Protein AF-A0A2V8EF87-F1 (afdb_monomer_lite)

pLDDT: mean 92.92, std 7.26, range [50.78, 98.62]

Foldseek 3Di:
DLVVLLVVLLVLLLVVVVVVDQDFLLSLVLLVLCCVVPVDPSSVVSNVVNLVSLLVCLVVDPQLLSNLSSLLSLVVVVVVDVPVSSVVSNVVCLVVSVVRLCVVQVVQQDQLQGGHPDDLVVLLSSLVSLLSNCVSPVDVVSPVNSVSSLVNQCVPQQDPVLLASDPDLLSLLSNLLSLLSNLLLCVDPVSCVVDPDDDDDPSLVSSVSSLVNSVVPVVVPSVNSSSNSSSSSSNCCSVVVVD

Sequence (243 aa):
MHAAAIDWAVDGTLRSLAGGTSPSAAVVMLLMRAYALYGREDVRDALEDALARGLESVNGEPHPAERCEWLRVFDQAASLSNDERLAETLRSSLARAVEGLERLVGSKYEPGEGLQGEGLGEHLRQALALLAAFEITGRLPYSMLADELAEVIRRRWWDGERATFGDDFESDCRATQLLCRLAALHEDASYQQMVNVAGQVPYRGDAERLVASIESRYRDHDHAAVALGLALIDWLALVDNLH

Structure (mmCIF, N/CA/C/O backbone):
data_AF-A0A2V8EF87-F1
#
_entry.id   AF-A0A2V8EF87-F1
#
loop_
_atom_site.group_PDB
_atom_site.id
_atom_site.type_symbol
_atom_site.label_atom_id
_atom_site.label_alt_id
_atom_site.label_comp_id
_atom_site.label_asym_id
_atom_site.label_entity_id
_atom_site.label_seq_id
_atom_site.pdbx_PDB_ins_code
_atom_site.Cartn_x
_atom_site.Cartn_y
_atom_site.Cartn_z
_atom_site.occupancy
_atom_site.B_iso_or_equiv
_atom_site.auth_seq_id
_atom_site.auth_comp_id
_atom_site.auth_asym_id
_atom_site.auth_atom_id
_atom_site.pdbx_PDB_model_num
ATOM 1 N N . MET A 1 1 ? -4.714 -20.221 -7.240 1.00 68.06 1 MET A N 1
ATOM 2 C CA . MET A 1 1 ? -3.323 -20.181 -6.739 1.00 68.06 1 MET A CA 1
ATOM 3 C C . MET A 1 1 ? -3.189 -19.053 -5.726 1.00 68.06 1 MET A C 1
ATOM 5 O O . MET A 1 1 ? -2.869 -19.353 -4.583 1.00 68.06 1 MET A O 1
ATOM 9 N N . HIS A 1 2 ? -3.633 -17.847 -6.097 1.00 89.62 2 HIS A N 1
ATOM 10 C CA . HIS A 1 2 ? -3.701 -16.646 -5.253 1.00 89.62 2 HIS A CA 1
ATOM 11 C C . HIS A 1 2 ? -4.195 -16.893 -3.820 1.00 89.62 2 HIS A C 1
ATOM 13 O O . HIS A 1 2 ? -3.501 -16.539 -2.874 1.00 89.62 2 HIS A O 1
ATOM 19 N N . ALA A 1 3 ? -5.334 -17.578 -3.646 1.00 90.62 3 ALA A N 1
ATOM 20 C CA . ALA A 1 3 ? -5.915 -17.845 -2.324 1.00 90.62 3 ALA A CA 1
ATOM 21 C C . ALA A 1 3 ? -4.931 -18.507 -1.339 1.00 90.62 3 ALA A C 1
ATOM 23 O O . ALA A 1 3 ? -4.795 -18.048 -0.214 1.00 90.62 3 ALA A O 1
ATOM 24 N N . ALA A 1 4 ? -4.161 -19.509 -1.778 1.00 93.50 4 ALA A N 1
ATOM 25 C CA . ALA A 1 4 ? -3.211 -20.202 -0.904 1.00 93.50 4 ALA A CA 1
ATOM 26 C C . ALA A 1 4 ? -2.003 -19.329 -0.512 1.00 93.50 4 ALA A C 1
ATOM 28 O O . ALA A 1 4 ? -1.436 -19.506 0.565 1.00 93.50 4 ALA A O 1
ATOM 29 N N . ALA A 1 5 ? -1.585 -18.410 -1.387 1.00 95.19 5 ALA A N 1
ATOM 30 C CA . ALA A 1 5 ? -0.518 -17.458 -1.088 1.00 95.19 5 ALA A CA 1
ATOM 31 C C . ALA A 1 5 ? -1.017 -16.323 -0.175 1.00 95.19 5 ALA A C 1
ATOM 33 O O . ALA A 1 5 ? -0.299 -15.925 0.741 1.00 95.19 5 ALA A O 1
ATOM 34 N N . ILE A 1 6 ? -2.260 -15.864 -0.363 1.00 96.12 6 ILE A N 1
ATOM 35 C CA . ILE A 1 6 ? -2.909 -14.895 0.530 1.00 96.12 6 ILE A CA 1
ATOM 36 C C . ILE A 1 6 ? -3.113 -15.503 1.922 1.00 96.12 6 ILE A C 1
ATOM 38 O O . ILE A 1 6 ? -2.725 -14.879 2.905 1.00 96.12 6 ILE A O 1
ATOM 42 N N . ASP A 1 7 ? -3.633 -16.729 2.021 1.00 95.69 7 ASP A N 1
ATOM 43 C CA . ASP A 1 7 ? -3.789 -17.429 3.303 1.00 95.69 7 ASP A CA 1
ATOM 44 C C . ASP A 1 7 ? -2.448 -17.573 4.027 1.00 95.69 7 ASP A C 1
ATOM 46 O O . ASP A 1 7 ? -2.340 -17.264 5.213 1.00 95.69 7 ASP A O 1
ATOM 50 N N . TRP A 1 8 ? -1.393 -17.962 3.303 1.00 96.25 8 TRP A N 1
ATOM 51 C CA . TRP A 1 8 ? -0.043 -18.040 3.862 1.00 96.25 8 TRP A CA 1
ATOM 52 C C . TRP A 1 8 ? 0.447 -16.684 4.395 1.00 96.25 8 TRP A C 1
ATOM 54 O O . TRP A 1 8 ? 1.008 -16.624 5.494 1.00 96.25 8 TRP A O 1
ATOM 64 N N . ALA A 1 9 ? 0.210 -15.600 3.650 1.00 96.94 9 ALA A N 1
ATOM 65 C CA . ALA A 1 9 ? 0.594 -14.248 4.045 1.00 96.94 9 ALA A CA 1
ATOM 66 C C . ALA A 1 9 ? -0.165 -13.770 5.293 1.00 96.94 9 ALA A C 1
ATOM 68 O O . ALA A 1 9 ? 0.432 -13.196 6.211 1.00 96.94 9 ALA A O 1
ATOM 69 N N . VAL A 1 10 ? -1.472 -14.037 5.350 1.00 97.38 10 VAL A N 1
ATOM 70 C CA . VAL A 1 10 ? -2.331 -13.710 6.494 1.00 97.38 10 VAL A CA 1
ATOM 71 C C . VAL A 1 10 ? -1.889 -14.496 7.724 1.00 97.38 10 VAL A C 1
ATOM 73 O O . VAL A 1 10 ? -1.636 -13.897 8.765 1.00 97.38 10 VAL A O 1
ATOM 76 N N . ASP A 1 11 ? -1.685 -15.807 7.604 1.00 96.31 11 ASP A N 1
ATOM 77 C CA . ASP A 1 11 ? -1.240 -16.643 8.719 1.00 96.31 11 ASP A CA 1
ATOM 78 C C . ASP A 1 11 ? 0.141 -16.215 9.245 1.00 96.31 11 ASP A C 1
ATOM 80 O O . ASP A 1 11 ? 0.379 -16.210 10.455 1.00 96.31 11 ASP A O 1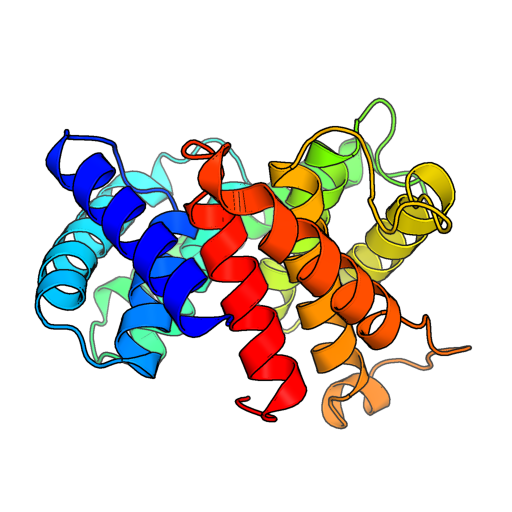
ATOM 84 N N . GLY A 1 12 ? 1.067 -15.844 8.353 1.00 94.88 12 GLY A N 1
ATOM 85 C CA . GLY A 1 12 ? 2.365 -15.272 8.728 1.00 94.88 12 GLY A CA 1
ATOM 86 C C . GLY A 1 12 ? 2.226 -13.961 9.501 1.00 94.88 12 GLY A C 1
ATOM 87 O O . GLY A 1 12 ? 2.874 -13.772 10.533 1.00 94.88 12 GLY A O 1
ATOM 88 N N . THR A 1 13 ? 1.318 -13.097 9.052 1.00 95.94 13 THR A N 1
ATOM 89 C CA . THR A 1 13 ? 1.021 -11.810 9.693 1.00 95.94 13 THR A CA 1
ATOM 90 C C . THR A 1 13 ? 0.418 -11.999 11.086 1.00 95.94 13 THR A C 1
ATOM 92 O O . THR A 1 13 ? 0.888 -11.387 12.047 1.00 95.94 13 THR A O 1
ATOM 95 N N . LEU A 1 14 ? -0.560 -12.899 11.227 1.00 96.31 14 LEU A N 1
ATOM 96 C CA . LEU A 1 14 ? -1.177 -13.231 12.515 1.00 96.31 14 LEU A CA 1
ATOM 97 C C . LEU A 1 14 ? -0.143 -13.780 13.508 1.00 96.31 14 LEU A C 1
ATOM 99 O O . LEU A 1 14 ? -0.110 -13.354 14.663 1.00 96.31 14 LEU A O 1
ATOM 103 N N . ARG A 1 15 ? 0.765 -14.660 13.057 1.00 95.06 15 ARG A N 1
ATOM 104 C CA . ARG A 1 15 ? 1.875 -15.150 13.895 1.00 95.06 15 ARG A CA 1
ATOM 105 C C . ARG A 1 15 ? 2.800 -14.022 14.354 1.00 95.06 15 ARG A C 1
ATOM 107 O O . ARG A 1 15 ? 3.202 -14.016 15.516 1.00 95.06 15 ARG A O 1
ATOM 114 N N . SER A 1 16 ? 3.130 -13.071 13.478 1.00 93.69 16 SER A N 1
ATOM 115 C CA . SER A 1 16 ? 3.975 -11.925 13.843 1.00 93.69 16 SER A CA 1
ATOM 116 C C . SER A 1 16 ? 3.305 -11.035 14.892 1.00 93.69 16 SER A C 1
ATOM 118 O O . SER A 1 16 ? 3.950 -10.642 15.865 1.00 93.69 16 SER A O 1
ATOM 120 N N . LEU A 1 17 ? 2.009 -10.747 14.735 1.00 94.19 17 LEU A N 1
ATOM 121 C CA . LEU A 1 17 ? 1.247 -9.951 15.701 1.00 94.19 17 LEU A CA 1
ATOM 122 C C . LEU A 1 17 ? 1.145 -10.650 17.059 1.00 94.19 17 LEU A C 1
ATOM 124 O O . LEU A 1 17 ? 1.396 -10.021 18.087 1.00 94.19 17 LEU A O 1
ATOM 128 N N . ALA A 1 18 ? 0.879 -11.959 17.068 1.00 93.50 18 ALA A N 1
ATOM 129 C CA . ALA A 1 18 ? 0.888 -12.766 18.289 1.00 93.50 18 ALA A CA 1
ATOM 130 C C . ALA A 1 18 ? 2.268 -12.780 18.979 1.00 93.50 18 ALA A C 1
ATOM 132 O O . ALA A 1 18 ? 2.354 -12.904 20.199 1.00 93.50 18 ALA A O 1
ATOM 133 N N . GLY A 1 19 ? 3.351 -12.604 18.212 1.00 92.12 19 GLY A N 1
ATOM 134 C CA . GLY A 1 19 ? 4.717 -12.427 18.712 1.00 92.12 19 GLY A CA 1
ATOM 135 C C . GLY A 1 19 ? 5.019 -11.043 19.306 1.00 92.12 19 GLY A C 1
ATOM 136 O O . GLY A 1 19 ? 6.143 -10.811 19.750 1.00 92.12 19 GLY A O 1
ATOM 137 N N . GLY A 1 20 ? 4.049 -10.123 19.328 1.00 90.12 20 GLY A N 1
ATOM 138 C CA . GLY A 1 20 ? 4.181 -8.791 19.921 1.00 90.12 20 GLY A CA 1
ATOM 139 C C . GLY A 1 20 ? 4.683 -7.705 18.967 1.00 90.12 20 GLY A C 1
ATOM 140 O O . GLY A 1 20 ? 4.926 -6.579 19.407 1.00 90.12 20 GLY A O 1
ATOM 141 N N . THR A 1 21 ? 4.819 -7.994 17.669 1.00 89.50 21 THR A N 1
ATOM 142 C CA . THR A 1 21 ? 5.152 -6.973 16.667 1.00 89.50 21 THR A CA 1
ATOM 143 C C . THR A 1 21 ? 4.099 -5.857 16.683 1.00 89.50 21 THR A C 1
ATOM 145 O O . THR A 1 21 ? 2.895 -6.109 16.781 1.00 89.50 21 THR A O 1
ATOM 148 N N . SER A 1 22 ? 4.539 -4.598 16.627 1.00 89.50 22 SER A N 1
ATOM 149 C CA . SER A 1 22 ? 3.619 -3.470 16.452 1.00 89.50 22 SER A CA 1
ATOM 150 C C . SER A 1 22 ? 3.033 -3.485 15.040 1.00 89.50 22 SER A C 1
ATOM 152 O O . SER A 1 22 ? 3.794 -3.669 14.089 1.00 89.50 22 SER A O 1
ATOM 154 N N . PRO A 1 23 ? 1.711 -3.301 14.878 1.00 94.12 23 PRO A N 1
ATOM 155 C CA . PRO A 1 23 ? 1.102 -3.275 13.558 1.00 94.12 23 PRO A CA 1
ATOM 156 C C . PRO A 1 23 ? 1.581 -2.048 12.777 1.00 94.12 23 PRO A C 1
ATOM 158 O O . PRO A 1 23 ? 1.705 -0.960 13.336 1.00 94.12 23 PRO A O 1
ATOM 161 N N . SER A 1 24 ? 1.829 -2.231 11.483 1.00 95.25 24 SER A N 1
ATOM 162 C CA . SER A 1 24 ? 1.961 -1.143 10.509 1.00 95.25 24 SER A CA 1
ATOM 163 C C . SER A 1 24 ? 0.641 -0.938 9.765 1.00 95.25 24 SER A C 1
ATOM 165 O O . SER A 1 24 ? -0.234 -1.811 9.804 1.00 95.25 24 SER A O 1
ATOM 167 N N . ALA A 1 25 ? 0.506 0.166 9.024 1.00 96.62 25 ALA A N 1
ATOM 168 C CA . ALA A 1 25 ? -0.688 0.402 8.213 1.00 96.62 25 ALA A CA 1
ATOM 169 C C . ALA A 1 25 ? -0.915 -0.727 7.188 1.00 96.62 25 ALA A C 1
ATOM 171 O O . ALA A 1 25 ? -2.039 -1.190 6.994 1.00 96.62 25 ALA A O 1
ATOM 172 N N . ALA A 1 26 ? 0.165 -1.238 6.586 1.00 96.81 26 ALA A N 1
ATOM 173 C CA . ALA A 1 26 ? 0.109 -2.338 5.625 1.00 96.81 26 ALA A CA 1
ATOM 174 C C . ALA A 1 26 ? -0.419 -3.646 6.243 1.00 96.81 26 ALA A C 1
ATOM 176 O O . ALA A 1 26 ? -1.198 -4.354 5.607 1.00 96.81 26 ALA A O 1
ATOM 177 N N . VAL A 1 27 ? -0.034 -3.950 7.490 1.00 97.31 27 VAL A N 1
ATOM 178 C CA . VAL A 1 27 ? -0.555 -5.114 8.226 1.00 97.31 27 VAL A CA 1
ATOM 179 C C . VAL A 1 27 ? -2.062 -4.989 8.415 1.00 97.31 27 VAL A C 1
ATOM 181 O O . VAL A 1 27 ? -2.798 -5.914 8.077 1.00 97.31 27 VAL A O 1
ATOM 184 N N . VAL A 1 28 ? -2.531 -3.841 8.908 1.00 97.56 28 VAL A N 1
ATOM 185 C CA . VAL A 1 28 ? -3.964 -3.622 9.153 1.00 97.56 28 VAL A CA 1
ATOM 186 C C . VAL A 1 28 ? -4.754 -3.675 7.849 1.00 97.56 28 VAL A C 1
ATOM 188 O O . VAL A 1 28 ? -5.769 -4.363 7.777 1.00 97.56 28 VAL A O 1
ATOM 191 N N . MET A 1 29 ? -4.250 -3.039 6.791 1.00 97.62 29 MET A N 1
ATOM 192 C CA . MET A 1 29 ? -4.859 -3.081 5.463 1.00 97.62 29 MET A CA 1
ATOM 193 C C . MET A 1 29 ? -4.979 -4.512 4.919 1.00 97.62 29 MET A C 1
ATOM 195 O O . MET A 1 29 ? -6.022 -4.871 4.368 1.00 97.62 29 MET A O 1
ATOM 199 N N . LEU A 1 30 ? -3.943 -5.346 5.086 1.00 97.69 30 LEU A N 1
ATOM 200 C CA . LEU A 1 30 ? -3.995 -6.750 4.676 1.00 97.69 30 LEU A CA 1
ATOM 201 C C . LEU A 1 30 ? -5.105 -7.490 5.425 1.00 97.69 30 LEU A C 1
ATOM 203 O O . LEU A 1 30 ? -5.928 -8.142 4.788 1.00 97.69 30 LEU A O 1
ATOM 207 N N . LEU A 1 31 ? -5.149 -7.372 6.755 1.00 97.25 31 LEU A N 1
ATOM 208 C CA . LEU A 1 31 ? -6.158 -8.049 7.573 1.00 97.25 31 LEU A CA 1
ATOM 209 C C . LEU A 1 31 ? -7.577 -7.586 7.220 1.00 97.25 31 LEU A C 1
ATOM 211 O O . LEU A 1 31 ? -8.455 -8.424 7.040 1.00 97.25 31 LEU A O 1
ATOM 215 N N . MET A 1 32 ? -7.797 -6.280 7.036 1.00 96.19 32 MET A N 1
ATOM 216 C CA . MET A 1 32 ? -9.096 -5.740 6.616 1.00 96.19 32 MET A CA 1
ATOM 217 C C . MET A 1 32 ? -9.571 -6.347 5.300 1.00 96.19 32 MET A C 1
ATOM 219 O O . MET A 1 32 ? -10.702 -6.824 5.200 1.00 96.19 32 MET A O 1
ATOM 223 N N . ARG A 1 33 ? -8.707 -6.346 4.282 1.00 95.38 33 ARG A N 1
ATOM 224 C CA . ARG A 1 33 ? -9.080 -6.846 2.959 1.00 95.38 33 ARG A CA 1
ATOM 225 C C . ARG A 1 33 ? -9.218 -8.367 2.937 1.00 95.38 33 ARG A C 1
ATOM 227 O O . ARG A 1 33 ? -10.136 -8.881 2.309 1.00 95.38 33 ARG A O 1
ATOM 234 N N . ALA A 1 34 ? -8.368 -9.089 3.664 1.00 94.44 34 ALA A N 1
ATOM 235 C CA . ALA A 1 34 ? -8.499 -10.533 3.827 1.00 94.44 34 ALA A CA 1
ATOM 236 C C . ALA A 1 34 ? -9.798 -10.912 4.557 1.00 94.44 34 ALA A C 1
ATOM 238 O O . ALA A 1 34 ? -10.468 -11.864 4.158 1.00 94.44 34 ALA A O 1
ATOM 239 N N . TYR A 1 35 ? -10.191 -10.154 5.586 1.00 94.31 35 TYR A N 1
ATOM 240 C CA . TYR A 1 35 ? -11.466 -10.350 6.273 1.00 94.31 35 TYR A CA 1
ATOM 241 C C . TYR A 1 35 ? -12.654 -10.096 5.342 1.00 94.31 35 TYR A C 1
ATOM 243 O O . TYR A 1 35 ? -13.571 -10.911 5.299 1.00 94.31 35 TYR A O 1
ATOM 251 N N . ALA A 1 36 ? -12.614 -9.025 4.545 1.00 92.25 36 ALA A N 1
ATOM 252 C CA . ALA A 1 36 ? -13.655 -8.738 3.560 1.00 92.25 36 ALA A CA 1
ATOM 253 C C . ALA A 1 36 ? -13.796 -9.847 2.499 1.00 92.25 36 ALA A C 1
ATOM 255 O O . ALA A 1 36 ? -14.910 -10.149 2.078 1.00 92.25 36 ALA A O 1
ATOM 256 N N . LEU A 1 37 ? -12.686 -10.474 2.091 1.00 90.75 37 LEU A N 1
ATOM 257 C CA . LEU A 1 37 ? -12.685 -11.559 1.105 1.00 90.75 37 LEU A CA 1
ATOM 258 C C . LEU A 1 37 ? -13.144 -12.908 1.673 1.00 90.75 37 LEU A C 1
ATOM 260 O O . LEU A 1 37 ? -13.863 -13.640 0.994 1.00 90.75 37 LEU A O 1
ATOM 264 N N . TYR A 1 38 ? -12.712 -13.262 2.887 1.00 91.00 38 TYR A N 1
ATOM 265 C CA . TYR A 1 38 ? -12.827 -14.637 3.394 1.00 91.00 38 TYR A CA 1
ATOM 266 C C . TYR A 1 38 ? -13.620 -14.787 4.699 1.00 91.00 38 TYR A C 1
ATOM 268 O O . TYR A 1 38 ? -13.933 -15.913 5.079 1.00 91.00 38 TYR A O 1
ATOM 276 N N . GLY A 1 39 ? -13.949 -13.696 5.400 1.00 89.44 39 GLY A N 1
ATOM 277 C CA . GLY A 1 39 ? -14.769 -13.724 6.621 1.00 89.44 39 GLY A CA 1
ATOM 278 C C . GLY A 1 39 ? -14.148 -14.493 7.794 1.00 89.44 39 GLY A C 1
ATOM 279 O O . GLY A 1 39 ? -14.861 -15.105 8.584 1.00 89.44 39 GLY A O 1
ATOM 280 N N . ARG A 1 40 ? -12.816 -14.521 7.888 1.00 91.12 40 ARG A N 1
ATOM 281 C CA . ARG A 1 40 ? -12.073 -15.254 8.924 1.00 91.12 40 ARG A CA 1
ATOM 282 C C . ARG A 1 40 ? -12.183 -14.582 10.304 1.00 91.12 40 ARG A C 1
ATOM 284 O O . ARG A 1 40 ? -11.710 -13.465 10.478 1.00 91.12 40 ARG A O 1
ATOM 291 N N . GLU A 1 41 ? -12.749 -15.269 11.297 1.00 91.56 41 GLU A N 1
ATOM 292 C CA . GLU A 1 41 ? -12.929 -14.720 12.660 1.00 91.56 41 GLU A CA 1
ATOM 293 C C . GLU A 1 41 ? -11.599 -14.439 13.384 1.00 91.56 41 GLU A C 1
ATOM 295 O O . GLU A 1 41 ? -11.464 -13.429 14.064 1.00 91.56 41 GLU A O 1
ATOM 300 N N . ASP A 1 42 ? -10.571 -15.267 13.186 1.00 93.19 42 ASP A N 1
ATOM 301 C CA . ASP A 1 42 ? -9.240 -15.030 13.765 1.00 93.19 42 ASP A CA 1
ATOM 302 C C . ASP A 1 42 ? -8.559 -13.767 13.206 1.00 93.19 42 ASP A C 1
ATOM 304 O O . ASP A 1 42 ? -7.783 -13.107 13.899 1.00 93.19 42 ASP A O 1
ATOM 308 N N . VAL A 1 43 ? -8.883 -13.395 11.964 1.00 95.94 43 VAL A N 1
ATOM 309 C CA . VAL A 1 43 ? -8.459 -12.127 11.357 1.00 95.94 43 VAL A CA 1
ATOM 310 C C . VAL A 1 43 ? -9.193 -10.950 11.990 1.00 95.94 43 VAL A C 1
ATOM 312 O O . VAL A 1 43 ? -8.578 -9.905 12.199 1.00 95.94 43 VAL A O 1
ATOM 315 N N . ARG A 1 44 ? -10.480 -11.108 12.314 1.00 93.50 44 ARG A N 1
ATOM 316 C CA . ARG A 1 44 ? -11.286 -10.056 12.939 1.00 93.50 44 ARG A CA 1
ATOM 317 C C . ARG A 1 44 ? -10.727 -9.647 14.299 1.00 93.50 44 ARG A C 1
ATOM 319 O O . ARG A 1 44 ? -10.504 -8.459 14.511 1.00 93.50 44 ARG A O 1
ATOM 326 N N . ASP A 1 45 ? -10.462 -10.610 15.179 1.00 91.50 45 ASP A N 1
ATOM 327 C CA . ASP A 1 45 ? -9.941 -10.329 16.523 1.00 91.50 45 ASP A CA 1
ATOM 328 C C . ASP A 1 45 ? -8.602 -9.574 16.448 1.00 91.50 45 ASP A C 1
ATOM 330 O O . ASP A 1 45 ? -8.412 -8.533 17.078 1.00 91.50 45 ASP A O 1
ATOM 334 N N . ALA A 1 46 ? -7.686 -10.043 15.592 1.00 95.38 46 ALA A N 1
ATOM 335 C CA . ALA A 1 46 ? -6.397 -9.388 15.381 1.00 95.38 46 ALA A CA 1
ATOM 336 C C . ALA A 1 46 ? -6.532 -7.989 14.754 1.00 95.38 46 ALA A C 1
ATOM 338 O O . ALA A 1 46 ? -5.729 -7.098 15.043 1.00 95.38 46 ALA A O 1
ATOM 339 N N . LEU A 1 47 ? -7.527 -7.791 13.886 1.00 94.94 47 LEU A N 1
ATOM 340 C CA . LEU A 1 47 ? -7.806 -6.514 13.241 1.00 94.94 47 LEU A CA 1
ATOM 341 C C . LEU A 1 47 ? -8.315 -5.468 14.241 1.00 94.94 47 LEU A C 1
ATOM 343 O O . LEU A 1 47 ? -7.834 -4.334 14.209 1.00 94.94 47 LEU A O 1
ATOM 347 N N . GLU A 1 48 ? -9.251 -5.832 15.122 1.00 92.44 48 GLU A N 1
ATOM 348 C CA . GLU A 1 48 ? -9.788 -4.930 16.151 1.00 92.44 48 GLU A CA 1
ATOM 349 C C . GLU A 1 48 ? -8.657 -4.412 17.064 1.00 92.44 48 GLU A C 1
ATOM 351 O O . GLU A 1 48 ? -8.501 -3.197 17.242 1.00 92.44 48 GLU A O 1
ATOM 356 N N . ASP A 1 49 ? -7.792 -5.313 17.538 1.00 93.44 49 ASP A N 1
ATOM 357 C CA . ASP A 1 49 ? -6.618 -4.963 18.346 1.00 93.44 49 ASP A CA 1
ATOM 358 C C . ASP A 1 49 ? -5.616 -4.085 17.578 1.00 93.44 49 ASP A C 1
ATOM 360 O O . ASP A 1 49 ? -5.077 -3.106 18.109 1.00 93.44 49 ASP A O 1
ATOM 364 N N . ALA A 1 50 ? -5.342 -4.413 16.312 1.00 95.88 50 ALA A N 1
ATOM 365 C CA . ALA A 1 50 ? -4.371 -3.678 15.510 1.00 95.88 50 ALA A CA 1
ATOM 366 C C . ALA A 1 50 ? -4.847 -2.257 15.159 1.00 95.88 50 ALA A C 1
ATOM 368 O O . ALA A 1 50 ? -4.040 -1.322 15.188 1.00 95.88 50 ALA A O 1
ATOM 369 N N . LEU A 1 51 ? -6.145 -2.073 14.888 1.00 95.12 51 LEU A N 1
ATOM 370 C CA . LEU A 1 51 ? -6.761 -0.759 14.678 1.00 95.12 51 LEU A CA 1
ATOM 371 C C . LEU A 1 51 ? -6.687 0.107 15.939 1.00 95.12 51 LEU A C 1
ATOM 373 O O . LEU A 1 51 ? -6.315 1.279 15.848 1.00 95.12 51 LEU A O 1
ATOM 377 N N . ALA A 1 52 ? -6.982 -0.464 17.111 1.00 93.88 52 ALA A N 1
ATOM 378 C CA . ALA A 1 52 ? -6.883 0.252 18.381 1.00 93.88 52 ALA A CA 1
ATOM 379 C C . ALA A 1 52 ? -5.453 0.763 18.632 1.00 93.88 52 ALA A C 1
ATOM 381 O O . ALA A 1 52 ? -5.257 1.943 18.923 1.00 93.88 52 ALA A O 1
ATOM 382 N N . ARG A 1 53 ? -4.441 -0.090 18.419 1.00 93.94 53 ARG A N 1
ATOM 383 C CA . ARG A 1 53 ? -3.025 0.304 18.534 1.00 93.94 53 ARG A CA 1
ATOM 384 C C . ARG A 1 53 ? -2.638 1.380 17.515 1.00 93.94 53 ARG A C 1
ATOM 386 O O . ARG A 1 53 ? -1.912 2.307 17.862 1.00 93.94 53 ARG A O 1
ATOM 393 N N . GLY A 1 54 ? -3.141 1.284 16.283 1.00 94.12 54 GLY A N 1
ATOM 394 C CA . GLY A 1 54 ? -2.916 2.286 15.238 1.00 94.12 54 GLY A CA 1
ATOM 395 C C . GLY A 1 54 ? -3.445 3.671 15.613 1.00 94.12 54 GLY A C 1
ATOM 396 O O . GLY A 1 54 ? -2.735 4.667 15.456 1.00 94.12 54 GLY A O 1
ATOM 397 N N . LEU A 1 55 ? -4.664 3.741 16.160 1.00 94.69 55 LEU A N 1
ATOM 398 C CA . LEU A 1 55 ? -5.270 4.987 16.650 1.00 94.69 55 LEU A CA 1
ATOM 399 C C . LEU A 1 55 ? -4.426 5.652 17.746 1.00 94.69 55 LEU A C 1
ATOM 401 O O . LEU A 1 55 ? -4.290 6.877 17.769 1.00 94.69 55 LEU A O 1
ATOM 405 N N . GLU A 1 56 ? -3.828 4.855 18.632 1.00 92.50 56 GLU A N 1
ATOM 406 C CA . GLU A 1 56 ? -2.953 5.353 19.696 1.00 92.50 56 GLU A CA 1
ATOM 407 C C . GLU A 1 56 ? -1.607 5.870 19.161 1.00 92.50 56 GLU A C 1
ATOM 409 O O . GLU A 1 56 ? -1.065 6.844 19.690 1.00 92.50 56 GLU A O 1
ATOM 414 N N . SER A 1 57 ? -1.061 5.255 18.105 1.00 91.38 57 SER A N 1
ATOM 415 C CA . SER A 1 57 ? 0.296 5.546 17.629 1.00 91.38 57 SER A CA 1
ATOM 416 C C . SER A 1 57 ? 0.388 6.544 16.475 1.00 91.38 57 SER A C 1
ATOM 418 O O . SER A 1 57 ? 1.428 7.187 16.332 1.00 91.38 57 SER A O 1
ATOM 420 N N . VAL A 1 58 ? -0.655 6.712 15.650 1.00 92.19 58 VAL A N 1
ATOM 421 C CA . VAL A 1 58 ? -0.569 7.460 14.374 1.00 92.19 58 VAL A CA 1
ATOM 422 C C . VAL A 1 58 ? -0.062 8.898 14.532 1.00 92.19 58 VAL A C 1
ATOM 424 O O . VAL A 1 58 ? 0.691 9.404 13.700 1.00 92.19 58 VAL A O 1
ATOM 427 N N . ASN A 1 59 ? -0.411 9.567 15.633 1.00 87.44 59 ASN A N 1
ATOM 428 C CA . ASN A 1 59 ? 0.025 10.940 15.895 1.00 87.44 59 ASN A CA 1
ATOM 429 C C . ASN A 1 59 ? 1.527 11.042 16.206 1.00 87.44 59 ASN A C 1
ATOM 431 O O . ASN A 1 59 ? 2.129 12.107 16.022 1.00 87.44 59 ASN A O 1
ATOM 435 N N . GLY A 1 60 ? 2.121 9.940 16.664 1.00 89.69 60 GLY A N 1
ATOM 436 C CA . GLY A 1 60 ? 3.549 9.786 16.903 1.00 89.69 60 GLY A CA 1
ATOM 437 C C . GLY A 1 60 ? 4.337 9.284 15.693 1.00 89.69 60 GLY A C 1
ATOM 438 O O . GLY A 1 60 ? 5.562 9.330 15.753 1.00 89.69 60 GLY A O 1
ATOM 439 N N . GLU A 1 61 ? 3.683 8.847 14.609 1.00 94.12 61 GLU A N 1
ATOM 440 C CA . GLU A 1 61 ? 4.363 8.294 13.432 1.00 94.12 61 GLU A CA 1
ATOM 441 C C . GLU A 1 61 ? 5.247 9.364 12.756 1.00 94.12 61 GLU A C 1
ATOM 443 O O . GLU A 1 61 ? 4.737 10.370 12.228 1.00 94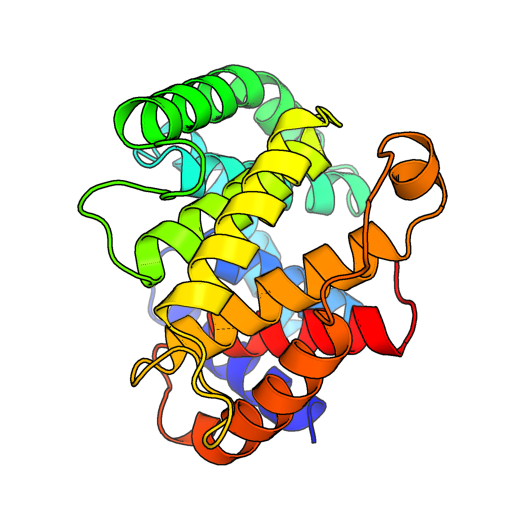.12 61 GLU A O 1
ATOM 448 N N . PRO A 1 62 ? 6.585 9.201 12.776 1.00 91.75 62 PRO A N 1
ATOM 449 C CA . PRO A 1 62 ? 7.492 10.207 12.242 1.00 91.75 62 PRO A CA 1
ATOM 450 C C . PRO A 1 62 ? 7.408 10.314 10.717 1.00 91.75 62 PRO A C 1
ATOM 452 O O . PRO A 1 62 ? 7.538 11.420 10.178 1.00 91.75 62 PRO A O 1
ATOM 455 N N . HIS A 1 63 ? 7.177 9.205 10.012 1.00 93.50 63 HIS A N 1
ATOM 456 C CA . HIS A 1 63 ? 7.296 9.151 8.566 1.00 93.50 63 HIS A CA 1
ATOM 457 C C . HIS A 1 63 ? 6.000 9.615 7.876 1.00 93.50 63 HIS A C 1
ATOM 459 O O . HIS A 1 63 ? 4.950 8.994 8.038 1.00 93.50 63 HIS A O 1
ATOM 465 N N . PRO A 1 64 ? 6.023 10.694 7.065 1.00 93.75 64 PRO A N 1
ATOM 466 C CA . PRO A 1 64 ? 4.809 11.211 6.429 1.00 93.75 64 PRO A CA 1
ATOM 467 C C . PRO A 1 64 ? 4.095 10.214 5.509 1.00 93.75 64 PRO A C 1
ATOM 469 O O . PRO A 1 64 ? 2.867 10.185 5.494 1.00 93.75 64 PRO A O 1
ATOM 472 N N . ALA A 1 65 ? 4.852 9.386 4.781 1.00 94.62 65 ALA A N 1
ATOM 473 C CA . ALA A 1 65 ? 4.280 8.347 3.922 1.00 94.62 65 ALA A CA 1
ATOM 474 C C . ALA A 1 65 ? 3.486 7.305 4.735 1.00 94.62 65 ALA A C 1
ATOM 476 O O . ALA A 1 65 ? 2.351 7.001 4.390 1.00 94.62 65 ALA A O 1
ATOM 477 N N . GLU A 1 66 ? 4.038 6.842 5.863 1.00 95.00 66 GLU A N 1
ATOM 478 C CA . GLU A 1 66 ? 3.364 5.880 6.745 1.00 95.00 66 GLU A CA 1
ATOM 479 C C . GLU A 1 66 ? 2.131 6.506 7.405 1.00 95.00 66 GLU A C 1
ATOM 481 O O . GLU A 1 66 ? 1.096 5.857 7.529 1.00 95.00 66 GLU A O 1
ATOM 486 N N . ARG A 1 67 ? 2.185 7.803 7.750 1.00 95.88 67 ARG A N 1
ATOM 487 C CA . ARG A 1 67 ? 0.988 8.532 8.196 1.00 95.88 67 ARG A CA 1
ATOM 488 C C . ARG A 1 67 ? -0.113 8.508 7.142 1.00 95.88 67 ARG A C 1
ATOM 490 O O . ARG A 1 67 ? -1.252 8.246 7.502 1.00 95.88 67 ARG A O 1
ATOM 497 N N . CYS A 1 68 ? 0.198 8.755 5.870 1.00 96.88 68 CYS A N 1
ATOM 498 C CA . CYS A 1 68 ? -0.813 8.718 4.806 1.00 96.88 68 CYS A CA 1
ATOM 499 C C . CYS A 1 68 ? -1.431 7.320 4.648 1.00 96.88 68 CYS A C 1
ATOM 501 O O . CYS A 1 68 ? -2.646 7.211 4.515 1.00 96.88 68 CYS A O 1
ATOM 503 N N . GLU A 1 69 ? -0.630 6.256 4.746 1.00 96.69 69 GLU A N 1
ATOM 504 C CA . GLU A 1 69 ? -1.144 4.881 4.716 1.00 96.69 69 GLU A CA 1
ATOM 505 C C . GLU A 1 69 ? -2.045 4.564 5.921 1.00 96.69 69 GLU A C 1
ATOM 507 O O . GLU A 1 69 ? -3.108 3.968 5.748 1.00 96.69 69 GLU A O 1
ATOM 512 N N . TRP A 1 70 ? -1.695 5.015 7.131 1.00 97.62 70 TRP A N 1
ATOM 513 C CA . TRP A 1 70 ? -2.576 4.885 8.300 1.00 97.62 70 TRP A CA 1
ATOM 514 C C . TRP A 1 70 ? -3.897 5.631 8.129 1.00 97.62 70 TRP A C 1
ATOM 516 O O . TRP A 1 70 ? -4.953 5.110 8.478 1.00 97.62 70 TRP A O 1
ATOM 526 N N . LEU A 1 71 ? -3.861 6.843 7.574 1.00 97.31 71 LEU A N 1
ATOM 527 C CA . LEU A 1 71 ? -5.083 7.600 7.318 1.00 97.31 71 LEU A CA 1
ATOM 528 C C . LEU A 1 71 ? -5.975 6.908 6.282 1.00 97.31 71 LEU A C 1
ATOM 530 O O . LEU A 1 71 ? -7.189 6.900 6.455 1.00 97.31 71 LEU A O 1
ATOM 534 N N . ARG A 1 72 ? -5.390 6.250 5.275 1.00 96.81 72 ARG A N 1
ATOM 535 C CA . ARG A 1 72 ? -6.136 5.422 4.316 1.00 96.81 72 ARG A CA 1
ATOM 536 C C . ARG A 1 72 ? -6.787 4.216 4.992 1.00 96.81 72 ARG A C 1
ATOM 538 O O . ARG A 1 72 ? -7.936 3.898 4.705 1.00 96.81 72 ARG A O 1
ATOM 545 N N . VAL A 1 73 ? -6.072 3.557 5.907 1.00 97.12 73 VAL A N 1
ATOM 546 C CA . VAL A 1 73 ? -6.632 2.477 6.737 1.00 97.12 73 VAL A CA 1
ATOM 547 C C . VAL A 1 73 ? -7.843 2.975 7.524 1.00 97.12 73 VAL A C 1
ATOM 549 O O . VAL A 1 73 ? -8.877 2.313 7.516 1.00 97.12 73 VAL A O 1
ATOM 552 N N . PHE A 1 74 ? -7.749 4.136 8.176 1.00 97.06 74 PHE A N 1
ATOM 553 C CA . PHE A 1 74 ? -8.861 4.680 8.958 1.00 97.06 74 PHE A CA 1
ATOM 554 C C . PHE A 1 74 ? -10.042 5.111 8.100 1.00 97.06 74 PHE A C 1
ATOM 556 O O . PHE A 1 74 ? -11.173 4.869 8.504 1.00 97.06 74 PHE A O 1
ATOM 563 N N . ASP A 1 75 ? -9.796 5.692 6.928 1.00 95.94 75 ASP A N 1
ATOM 564 C CA . ASP A 1 75 ? -10.848 6.031 5.970 1.00 95.94 75 ASP A CA 1
ATOM 565 C C . ASP A 1 75 ? -11.627 4.779 5.534 1.00 95.94 75 ASP A C 1
ATOM 567 O O . ASP A 1 75 ? -12.850 4.708 5.676 1.00 95.94 75 ASP A O 1
ATOM 571 N N . GLN A 1 76 ? -10.913 3.721 5.137 1.00 94.31 76 GLN A N 1
ATOM 572 C CA . GLN A 1 76 ? -11.542 2.456 4.760 1.00 94.31 76 GLN A CA 1
ATOM 573 C C . GLN A 1 76 ? -12.223 1.759 5.951 1.00 94.31 76 GLN A C 1
ATOM 575 O O . GLN A 1 76 ? -13.271 1.138 5.799 1.00 94.31 76 GLN A O 1
ATOM 580 N N . ALA A 1 77 ? -11.660 1.843 7.155 1.00 94.62 77 ALA A N 1
ATOM 581 C CA . ALA A 1 77 ? -12.261 1.227 8.333 1.00 94.62 77 ALA A CA 1
ATOM 582 C C . ALA A 1 77 ? -13.510 1.998 8.797 1.00 94.62 77 ALA A C 1
ATOM 584 O O . ALA A 1 77 ? -14.483 1.381 9.231 1.00 94.62 77 ALA A O 1
ATOM 585 N N . ALA A 1 78 ? -13.521 3.326 8.659 1.00 93.31 78 ALA A N 1
ATOM 586 C CA . ALA A 1 78 ? -14.670 4.179 8.954 1.00 93.31 78 ALA A CA 1
ATOM 587 C C . ALA A 1 78 ? -15.803 4.035 7.924 1.00 93.31 78 ALA A C 1
ATOM 589 O O . ALA A 1 78 ? -16.957 4.274 8.256 1.00 93.31 78 ALA A O 1
ATOM 590 N N . SER A 1 79 ? -15.520 3.628 6.683 1.00 90.56 79 SER A N 1
ATOM 591 C CA . SER A 1 79 ? -16.585 3.330 5.712 1.00 90.56 79 SER A CA 1
ATOM 592 C C . SER A 1 79 ? -17.262 1.978 5.973 1.00 90.56 79 SER A C 1
ATOM 594 O O . SER A 1 79 ? -18.437 1.798 5.653 1.00 90.56 79 SER A O 1
ATOM 596 N N . LEU A 1 80 ? -16.542 1.039 6.597 1.00 89.00 80 LEU A N 1
ATOM 597 C CA . LEU A 1 80 ? -17.032 -0.299 6.946 1.00 89.00 80 LEU A CA 1
ATOM 598 C C . LEU A 1 80 ? -17.614 -0.393 8.365 1.00 89.00 80 LEU A C 1
ATOM 600 O O . LEU A 1 80 ? -18.325 -1.349 8.679 1.00 89.00 80 LEU A O 1
ATOM 604 N N . SER A 1 81 ? -17.313 0.573 9.234 1.00 87.38 81 SER A N 1
ATOM 605 C CA . SER A 1 81 ? -17.737 0.593 10.635 1.00 87.38 81 SER A CA 1
ATOM 606 C C . SER A 1 81 ? -18.280 1.964 11.028 1.00 87.38 81 SER A C 1
ATOM 608 O O . SER A 1 81 ? -17.835 2.984 10.528 1.00 87.38 81 SER A O 1
ATOM 610 N N . ASN A 1 82 ? -19.201 2.020 11.988 1.00 83.25 82 ASN A N 1
ATOM 611 C CA . ASN A 1 82 ? -19.682 3.298 12.531 1.00 83.25 82 ASN A CA 1
ATOM 612 C C . ASN A 1 82 ? -18.785 3.830 13.675 1.00 83.25 82 ASN A C 1
ATOM 614 O O . ASN A 1 82 ? -19.292 4.449 14.612 1.00 83.25 82 ASN A O 1
ATOM 618 N N . ASP A 1 83 ? -17.476 3.544 13.665 1.00 92.12 83 ASP A N 1
ATOM 619 C CA . ASP A 1 83 ? -16.558 4.016 14.711 1.00 92.12 83 ASP A CA 1
ATOM 620 C C . ASP A 1 83 ? -16.100 5.457 14.432 1.00 92.12 83 ASP A C 1
ATOM 622 O O . ASP A 1 83 ? -15.144 5.712 13.699 1.00 92.12 83 ASP A O 1
ATOM 626 N N . GLU A 1 84 ? -16.779 6.416 15.067 1.00 93.38 84 GLU A N 1
ATOM 627 C CA . GLU A 1 84 ? -16.497 7.853 14.933 1.00 93.38 84 GLU A CA 1
ATOM 628 C C . GLU A 1 84 ? -15.053 8.224 15.314 1.00 93.38 84 GLU A C 1
ATOM 630 O O . GLU A 1 84 ? -14.535 9.239 14.846 1.00 93.38 84 GLU A O 1
ATOM 635 N N . ARG A 1 85 ? -14.362 7.410 16.128 1.00 95.00 85 ARG A N 1
ATOM 636 C CA . ARG A 1 85 ? -12.962 7.679 16.497 1.00 95.00 85 ARG A CA 1
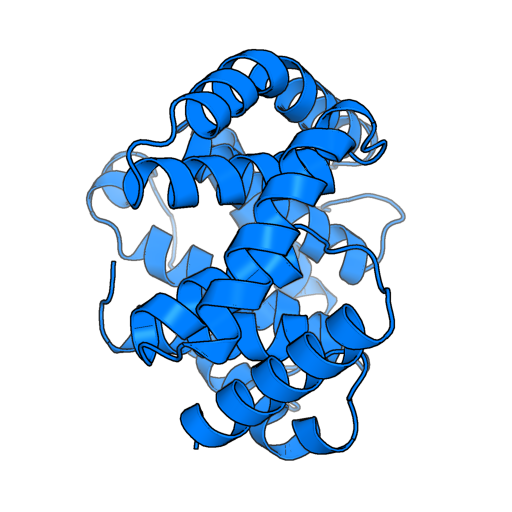ATOM 637 C C . ARG A 1 85 ? -12.053 7.644 15.272 1.00 95.00 85 ARG A C 1
ATOM 639 O O . ARG A 1 85 ? -11.164 8.481 15.166 1.00 95.00 85 ARG A O 1
ATOM 646 N N . LEU A 1 86 ? -12.303 6.725 14.335 1.00 95.31 86 LEU A N 1
ATOM 647 C CA . LEU A 1 86 ? -11.539 6.608 13.090 1.00 95.31 86 LEU A CA 1
ATOM 648 C C . LEU A 1 86 ? -11.712 7.864 12.229 1.00 95.31 86 LEU A C 1
ATOM 650 O O . LEU A 1 86 ? -10.728 8.457 11.784 1.00 95.31 86 LEU A O 1
ATOM 654 N N . ALA A 1 87 ? -12.959 8.313 12.062 1.00 93.50 87 ALA A N 1
ATOM 655 C CA . ALA A 1 87 ? -13.284 9.506 11.289 1.00 93.50 87 ALA A CA 1
ATOM 656 C C . ALA A 1 87 ? -12.701 10.786 11.919 1.00 93.50 87 ALA A C 1
ATOM 658 O O . ALA A 1 87 ? -12.180 11.650 11.212 1.00 93.50 87 ALA A O 1
ATOM 659 N N . GLU A 1 88 ? -12.738 10.913 13.247 1.00 95.19 88 GLU A N 1
ATOM 660 C CA . GLU A 1 88 ? -12.154 12.058 13.951 1.00 95.19 88 GLU A CA 1
ATOM 661 C C . GLU A 1 88 ? -10.621 12.086 13.861 1.00 95.19 88 GLU A C 1
ATOM 663 O O . GLU A 1 88 ? -10.025 13.138 13.600 1.00 95.19 88 GLU A O 1
ATOM 668 N N . THR A 1 89 ? -9.961 10.935 14.010 1.00 96.25 89 THR A N 1
ATOM 669 C CA . THR A 1 89 ? -8.509 10.831 13.816 1.00 96.25 89 THR A CA 1
ATOM 670 C C . THR A 1 89 ? -8.114 11.176 12.382 1.00 96.25 89 THR A C 1
ATOM 672 O O . THR A 1 89 ? -7.172 11.941 12.180 1.00 96.25 89 THR A O 1
ATOM 675 N N . LEU A 1 90 ? -8.864 10.701 11.383 1.00 94.94 90 LEU A N 1
ATOM 676 C CA . LEU A 1 90 ? -8.655 11.085 9.988 1.00 94.94 90 LEU A CA 1
ATOM 677 C C . LEU A 1 90 ? -8.704 12.609 9.809 1.00 94.94 90 LEU A C 1
ATOM 679 O O . LEU A 1 90 ? -7.740 13.203 9.324 1.00 94.94 90 LEU A O 1
ATOM 683 N N . ARG A 1 91 ? -9.786 13.260 10.260 1.00 94.62 91 ARG A N 1
ATOM 684 C CA . ARG A 1 91 ? -9.976 14.716 10.120 1.00 94.62 91 ARG A CA 1
ATOM 685 C C . ARG A 1 91 ? -8.875 15.527 10.802 1.00 94.62 91 ARG A C 1
ATOM 687 O O . ARG A 1 91 ? -8.381 16.494 10.224 1.00 94.62 91 ARG A O 1
ATOM 694 N N . SER A 1 92 ? -8.494 15.148 12.019 1.00 95.38 92 SER A N 1
ATOM 695 C CA . SER A 1 92 ? -7.521 15.897 12.824 1.00 95.38 92 SER A CA 1
ATOM 696 C C . SER A 1 92 ? -6.068 15.720 12.360 1.00 95.38 92 SER A C 1
ATOM 698 O O . SER A 1 92 ? -5.260 16.637 12.528 1.00 95.38 92 SER A O 1
ATOM 700 N N . SER A 1 93 ? -5.730 14.593 11.726 1.00 95.25 93 SER A N 1
ATOM 701 C CA . SER A 1 93 ? -4.353 14.278 11.316 1.00 95.25 93 SER A CA 1
ATOM 702 C C . SER A 1 93 ? -4.067 14.521 9.827 1.00 95.25 93 SER A C 1
ATOM 704 O O . SER A 1 93 ? -2.892 14.623 9.451 1.00 95.25 93 SER A O 1
ATOM 706 N N . LEU A 1 94 ? -5.100 14.668 8.984 1.00 95.38 94 LEU A N 1
ATOM 707 C CA . LEU A 1 94 ? -4.979 14.760 7.522 1.00 95.38 94 LEU A CA 1
ATOM 708 C C . LEU A 1 94 ? -4.031 15.862 7.042 1.00 95.38 94 LEU A C 1
ATOM 710 O O . LEU A 1 94 ? -3.084 15.578 6.309 1.00 95.38 94 LEU A O 1
ATOM 714 N N . ALA A 1 95 ? -4.245 17.104 7.482 1.00 95.19 95 ALA A N 1
ATOM 715 C CA . ALA A 1 95 ? -3.441 18.242 7.029 1.00 95.19 95 ALA A CA 1
ATOM 716 C C . ALA A 1 95 ? -1.942 18.017 7.296 1.00 95.19 95 ALA A C 1
ATOM 718 O O . ALA A 1 95 ? -1.109 18.139 6.401 1.00 95.19 95 ALA A O 1
ATOM 719 N N . ARG A 1 96 ? -1.599 17.567 8.510 1.00 95.00 96 ARG A N 1
ATOM 720 C CA . ARG A 1 96 ? -0.213 17.295 8.913 1.00 95.00 96 ARG A CA 1
ATOM 721 C C . ARG A 1 96 ? 0.410 16.145 8.116 1.00 95.00 96 ARG A C 1
ATOM 723 O O .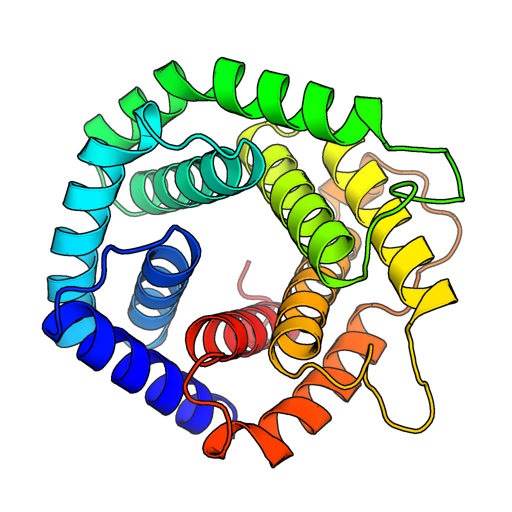 ARG A 1 96 ? 1.626 16.145 7.893 1.00 95.00 96 ARG A O 1
ATOM 730 N N . ALA A 1 97 ? -0.363 15.112 7.780 1.00 95.25 97 ALA A N 1
ATOM 731 C CA . ALA A 1 97 ? 0.119 13.984 6.983 1.00 95.25 97 ALA A CA 1
ATOM 732 C C . ALA A 1 97 ? 0.476 14.446 5.566 1.00 95.25 97 ALA A C 1
ATOM 734 O O . ALA A 1 97 ? 1.619 14.278 5.139 1.00 95.25 97 ALA A O 1
ATOM 735 N N . VAL A 1 98 ? -0.462 15.134 4.916 1.00 96.19 98 VAL A N 1
ATOM 736 C CA . VAL A 1 98 ? -0.329 15.635 3.548 1.00 96.19 98 VAL A CA 1
ATOM 737 C C . VAL A 1 98 ? 0.800 16.657 3.417 1.00 96.19 98 VAL A C 1
ATOM 739 O O . VAL A 1 98 ? 1.678 16.483 2.579 1.00 96.19 98 VAL A O 1
ATOM 742 N N . GLU A 1 99 ? 0.862 17.670 4.285 1.00 97.19 99 GLU A N 1
ATOM 743 C CA . GLU A 1 99 ? 1.948 18.664 4.265 1.00 97.19 99 GLU A CA 1
ATOM 744 C C . GLU A 1 99 ? 3.327 18.021 4.474 1.00 97.19 99 GLU A C 1
ATOM 746 O O . GLU A 1 99 ? 4.337 18.454 3.913 1.00 97.19 99 GLU A O 1
ATOM 751 N N . GLY A 1 100 ? 3.386 16.983 5.314 1.00 96.94 100 GLY A N 1
ATOM 752 C CA . GLY A 1 100 ? 4.605 16.217 5.534 1.00 96.94 100 GLY A CA 1
ATOM 753 C C . GLY A 1 100 ? 5.038 15.457 4.282 1.00 96.94 100 GLY A C 1
ATOM 754 O O . GLY A 1 100 ? 6.229 15.448 3.972 1.00 96.94 100 GLY A O 1
ATOM 755 N N . LEU A 1 101 ? 4.087 14.835 3.579 1.00 97.50 101 LEU A N 1
ATOM 756 C CA . LEU A 1 101 ? 4.339 14.100 2.342 1.00 97.50 101 LEU A CA 1
ATOM 757 C C . LEU A 1 101 ? 4.790 15.051 1.228 1.00 97.50 101 LEU A C 1
ATOM 759 O O . LEU A 1 101 ? 5.830 14.819 0.618 1.00 97.50 101 LEU A O 1
ATOM 763 N N . GLU A 1 102 ? 4.076 16.161 1.030 1.00 98.00 102 GLU A N 1
ATOM 764 C CA . GLU A 1 102 ? 4.419 17.194 0.045 1.00 98.00 102 GLU A CA 1
ATOM 765 C C . GLU A 1 102 ? 5.835 17.740 0.272 1.00 98.00 102 GLU A C 1
ATOM 767 O O . GLU A 1 102 ? 6.617 17.860 -0.670 1.00 98.00 102 GLU A O 1
ATOM 772 N N . ARG A 1 103 ? 6.208 18.014 1.530 1.00 97.56 103 ARG A N 1
ATOM 773 C CA . ARG A 1 103 ? 7.559 18.483 1.872 1.00 97.56 103 ARG A CA 1
ATOM 774 C C . ARG A 1 103 ? 8.625 17.425 1.604 1.00 97.56 103 ARG A C 1
ATOM 776 O O . ARG A 1 103 ? 9.699 17.760 1.110 1.00 97.56 103 ARG A O 1
ATOM 783 N N . LEU A 1 104 ? 8.350 16.171 1.964 1.00 95.38 104 LEU A N 1
ATOM 784 C CA . LEU A 1 104 ? 9.285 15.067 1.770 1.00 95.38 104 LEU A CA 1
ATOM 785 C C . LEU A 1 104 ? 9.560 14.858 0.279 1.00 95.38 104 LEU A C 1
ATOM 787 O O . LEU A 1 104 ? 10.719 14.875 -0.133 1.00 95.38 104 LEU A O 1
ATOM 791 N N . VAL A 1 105 ? 8.501 14.741 -0.523 1.00 95.44 105 VAL A N 1
ATOM 792 C CA . VAL A 1 105 ? 8.599 14.524 -1.968 1.00 95.44 105 VAL A CA 1
ATOM 793 C C . VAL A 1 105 ? 9.208 15.745 -2.653 1.00 95.44 105 VAL A C 1
ATOM 795 O O . VAL A 1 105 ? 10.218 15.613 -3.337 1.00 95.44 105 VAL A O 1
ATOM 798 N N . GLY A 1 106 ? 8.692 16.949 -2.392 1.00 95.31 106 GLY A N 1
ATOM 799 C CA . GLY A 1 106 ? 9.174 18.188 -3.011 1.00 95.31 106 GLY A CA 1
ATOM 800 C C . GLY A 1 106 ? 10.641 18.524 -2.718 1.00 95.31 106 GLY A C 1
ATOM 801 O O . GLY A 1 106 ? 11.255 19.265 -3.476 1.00 95.31 106 GLY A O 1
ATOM 802 N N . SER A 1 107 ? 11.229 17.972 -1.652 1.00 95.69 107 SER A N 1
ATOM 803 C CA . SER A 1 107 ? 12.654 18.172 -1.340 1.00 95.69 107 SER A CA 1
ATOM 804 C C . SER A 1 107 ? 13.613 17.350 -2.209 1.00 95.69 107 SER A C 1
ATOM 806 O O . SER A 1 107 ? 14.797 17.677 -2.273 1.00 95.69 107 SER A O 1
ATOM 808 N N . LYS A 1 108 ? 13.119 16.281 -2.846 1.00 95.81 108 LYS A N 1
ATOM 809 C CA . LYS A 1 108 ? 13.924 15.331 -3.635 1.00 95.81 108 LYS A CA 1
ATOM 810 C C . LYS A 1 108 ? 13.435 15.165 -5.066 1.00 95.81 108 LYS A C 1
ATOM 812 O O . LYS A 1 108 ? 14.160 14.615 -5.885 1.00 95.81 108 LYS A O 1
ATOM 817 N N . TYR A 1 109 ? 12.200 15.552 -5.344 1.00 97.19 109 TYR A N 1
ATOM 818 C CA . TYR A 1 109 ? 11.573 15.336 -6.632 1.00 97.19 109 TYR A CA 1
ATOM 819 C C . TYR A 1 109 ? 12.156 16.253 -7.708 1.00 97.19 109 TYR A C 1
ATOM 821 O O . TYR A 1 109 ? 12.206 17.468 -7.530 1.00 97.19 109 TYR A O 1
ATOM 829 N N . GLU A 1 110 ? 12.529 15.654 -8.835 1.00 96.88 110 GLU A N 1
ATOM 830 C CA . GLU A 1 110 ? 12.899 16.347 -10.063 1.00 96.88 110 GLU A CA 1
ATOM 831 C C . GLU A 1 110 ? 12.008 15.834 -11.210 1.00 96.88 110 GLU A C 1
ATOM 833 O O . GLU A 1 110 ? 11.964 14.616 -11.436 1.00 96.88 110 GLU A O 1
ATOM 838 N N . PRO A 1 111 ? 11.304 16.722 -11.940 1.00 94.31 111 PRO A N 1
ATOM 839 C CA . PRO A 1 111 ? 10.437 16.333 -13.049 1.00 94.31 111 PRO A CA 1
ATOM 840 C C . PRO A 1 111 ? 11.146 15.460 -14.083 1.00 94.31 111 PRO A C 1
ATOM 842 O O . PRO A 1 111 ? 12.266 15.744 -14.502 1.00 94.31 111 PRO A O 1
ATOM 845 N N . GLY A 1 112 ? 10.496 14.374 -14.488 1.00 91.38 112 GLY A N 1
ATOM 846 C CA . GLY A 1 112 ? 11.040 13.381 -15.406 1.00 91.38 112 GLY A CA 1
ATOM 847 C C . GLY A 1 112 ? 12.137 12.494 -14.813 1.00 91.38 112 GLY A C 1
ATOM 848 O O . GLY A 1 112 ? 12.383 11.424 -15.360 1.00 91.38 112 GLY A O 1
ATOM 849 N N . GLU A 1 113 ? 12.765 12.859 -13.694 1.00 94.06 113 GLU A N 1
ATOM 850 C CA . GLU A 1 113 ? 13.868 12.113 -13.073 1.00 94.06 113 GLU A CA 1
ATOM 851 C C . GLU A 1 113 ? 13.483 11.429 -11.748 1.00 94.06 113 GLU A C 1
ATOM 853 O O . GLU A 1 113 ? 14.262 10.631 -11.217 1.00 94.06 113 GLU A O 1
ATOM 858 N N . GLY A 1 114 ? 12.292 11.697 -11.214 1.00 96.25 114 GLY A N 1
ATOM 859 C CA . GLY A 1 114 ? 11.794 11.095 -9.978 1.00 96.25 114 GLY A CA 1
ATOM 860 C C . GLY A 1 114 ? 12.511 11.618 -8.732 1.00 96.25 114 GLY A C 1
ATOM 861 O O . GLY A 1 114 ? 12.853 12.796 -8.645 1.00 96.25 114 GLY A O 1
ATOM 862 N N . LEU A 1 115 ? 12.719 10.754 -7.736 1.00 97.00 115 LEU A N 1
ATOM 863 C CA . LEU A 1 115 ? 13.309 11.130 -6.449 1.00 97.00 115 LEU A CA 1
ATOM 864 C C . LEU A 1 115 ? 14.839 11.040 -6.509 1.00 97.00 115 LEU A C 1
ATOM 866 O O . LEU A 1 115 ? 15.422 9.958 -6.607 1.00 97.00 115 LEU A O 1
ATOM 870 N N . GLN A 1 116 ? 15.501 12.190 -6.433 1.00 96.81 116 GLN A N 1
ATOM 871 C CA . GLN A 1 116 ? 16.952 12.292 -6.534 1.00 96.81 116 GLN A CA 1
ATOM 872 C C . GLN A 1 116 ? 17.663 11.601 -5.367 1.00 96.81 116 GLN A C 1
ATOM 874 O O . GLN A 1 116 ? 17.351 11.835 -4.201 1.00 96.81 116 GLN A O 1
ATOM 879 N N . GLY A 1 117 ? 18.664 10.779 -5.698 1.00 93.38 117 GLY A N 1
ATOM 880 C CA . GLY A 1 117 ? 19.489 10.062 -4.721 1.00 93.38 117 GLY A CA 1
ATOM 881 C C . GLY A 1 117 ? 18.810 8.860 -4.061 1.00 93.38 117 GLY A C 1
ATOM 882 O O . GLY A 1 117 ? 19.410 8.246 -3.182 1.00 93.38 117 GLY A O 1
ATOM 883 N N . GLU A 1 118 ? 17.596 8.508 -4.486 1.00 95.69 118 GLU A N 1
ATOM 884 C CA . GLU A 1 118 ? 16.792 7.462 -3.863 1.00 95.69 118 GLU A CA 1
ATOM 885 C C . GLU A 1 118 ? 16.705 6.184 -4.703 1.00 95.69 118 GLU A C 1
ATOM 887 O O . GLU A 1 118 ? 16.730 6.206 -5.935 1.00 95.69 118 GLU A O 1
ATOM 892 N N . GLY A 1 119 ? 16.575 5.046 -4.018 1.00 95.06 119 GLY A N 1
ATOM 893 C CA . GLY A 1 119 ? 16.410 3.734 -4.648 1.00 95.06 119 GLY A CA 1
ATOM 894 C C . GLY A 1 119 ? 14.959 3.402 -5.011 1.00 95.06 119 GLY A C 1
ATOM 895 O O . GLY A 1 119 ? 14.027 4.145 -4.692 1.00 95.06 119 GLY A O 1
ATOM 896 N N . LEU A 1 120 ? 14.767 2.234 -5.632 1.00 96.38 120 LEU A N 1
ATOM 897 C CA . LEU A 1 120 ? 13.456 1.696 -6.014 1.00 96.38 120 LEU A CA 1
ATOM 898 C C . LEU A 1 120 ? 12.463 1.666 -4.842 1.00 96.38 120 LEU A C 1
ATOM 900 O O . LEU A 1 120 ? 11.337 2.137 -4.973 1.00 96.38 120 LEU A O 1
ATOM 904 N N . GLY A 1 121 ? 12.887 1.148 -3.685 1.00 95.38 121 GLY A N 1
ATOM 905 C CA . GLY A 1 121 ? 12.009 1.001 -2.522 1.00 95.38 121 GLY A CA 1
ATOM 906 C C . GLY A 1 121 ? 11.440 2.328 -2.012 1.00 95.38 121 GLY A C 1
ATOM 907 O O . GLY A 1 121 ? 10.291 2.372 -1.577 1.00 95.38 121 GLY A O 1
ATOM 908 N N . GLU A 1 122 ? 12.208 3.418 -2.105 1.00 95.69 122 GLU A N 1
ATOM 909 C CA . GLU A 1 122 ? 11.728 4.755 -1.748 1.00 95.69 122 GLU A CA 1
ATOM 910 C C . GLU A 1 122 ? 10.741 5.287 -2.788 1.00 95.69 122 GLU A C 1
ATOM 912 O O . GLU A 1 122 ? 9.675 5.768 -2.415 1.00 95.69 122 GLU A O 1
ATOM 917 N N . HIS A 1 123 ? 11.042 5.136 -4.082 1.00 97.25 123 HIS A N 1
ATOM 918 C CA . HIS A 1 123 ? 10.117 5.527 -5.149 1.00 97.25 123 HIS A CA 1
ATOM 919 C C . HIS A 1 123 ? 8.770 4.805 -5.010 1.00 97.25 123 HIS A C 1
ATOM 921 O O . HIS A 1 123 ? 7.726 5.453 -5.054 1.00 97.25 123 HIS A O 1
ATOM 927 N N . LEU A 1 124 ? 8.787 3.491 -4.763 1.00 97.50 124 LEU A N 1
ATOM 928 C CA . LEU A 1 124 ? 7.581 2.693 -4.532 1.00 97.50 124 LEU A CA 1
ATOM 929 C C . LEU A 1 124 ? 6.807 3.169 -3.300 1.00 97.50 124 LEU A C 1
ATOM 931 O O . LEU A 1 124 ? 5.590 3.333 -3.367 1.00 97.50 124 LEU A O 1
ATOM 935 N N . ARG A 1 125 ? 7.501 3.427 -2.183 1.00 96.75 125 ARG A N 1
ATOM 936 C CA . ARG A 1 125 ? 6.861 3.909 -0.951 1.00 96.75 125 ARG A CA 1
ATOM 937 C C . ARG A 1 125 ? 6.174 5.256 -1.165 1.00 96.75 125 ARG A C 1
ATOM 939 O O . ARG A 1 125 ? 5.041 5.429 -0.730 1.00 96.75 125 ARG A O 1
ATOM 946 N N . GLN A 1 126 ? 6.842 6.199 -1.827 1.00 98.00 126 GLN A N 1
ATOM 947 C CA . GLN A 1 126 ? 6.271 7.523 -2.072 1.00 98.00 126 GLN A CA 1
ATOM 948 C C . GLN A 1 126 ? 5.129 7.473 -3.089 1.00 98.00 126 GLN A C 1
ATOM 950 O O . GLN A 1 126 ? 4.112 8.122 -2.869 1.00 98.00 126 GLN A O 1
ATOM 955 N N . ALA A 1 127 ? 5.244 6.675 -4.153 1.00 98.38 127 ALA A N 1
ATOM 956 C CA . ALA A 1 127 ? 4.171 6.511 -5.133 1.00 98.38 127 ALA A CA 1
ATOM 957 C C . ALA A 1 127 ? 2.900 5.918 -4.497 1.00 98.38 127 ALA A C 1
ATOM 959 O O . ALA A 1 127 ? 1.809 6.453 -4.688 1.00 98.38 127 ALA A O 1
ATOM 960 N N . LEU A 1 128 ? 3.031 4.874 -3.670 1.00 98.44 128 LEU A N 1
ATOM 961 C CA . LEU A 1 128 ? 1.897 4.288 -2.946 1.00 98.44 128 LEU A CA 1
ATOM 962 C C . LEU A 1 128 ? 1.270 5.275 -1.949 1.00 98.44 128 LEU A C 1
ATOM 964 O O . LEU A 1 128 ? 0.046 5.401 -1.917 1.00 98.44 128 LEU A O 1
ATOM 968 N N . ALA A 1 129 ? 2.092 6.035 -1.218 1.00 98.19 129 ALA A N 1
ATOM 969 C CA . ALA A 1 129 ? 1.604 7.051 -0.288 1.00 98.19 129 ALA A CA 1
ATOM 970 C C . ALA A 1 129 ? 0.917 8.230 -0.996 1.00 98.19 129 ALA A C 1
ATOM 972 O O . ALA A 1 129 ? -0.036 8.796 -0.463 1.00 98.19 129 ALA A O 1
ATOM 973 N N . LEU A 1 130 ? 1.364 8.595 -2.201 1.00 98.62 130 LEU A N 1
ATOM 974 C CA . LEU A 1 130 ? 0.689 9.578 -3.048 1.00 98.62 130 LEU A CA 1
ATOM 975 C C . LEU A 1 130 ? -0.671 9.058 -3.526 1.00 98.62 130 LEU A C 1
ATOM 977 O O . LEU A 1 130 ? -1.643 9.808 -3.484 1.00 98.62 130 LEU A O 1
ATOM 981 N N . LEU A 1 131 ? -0.784 7.779 -3.897 1.00 98.06 131 LEU A N 1
ATOM 982 C CA . LEU A 1 131 ? -2.090 7.178 -4.185 1.00 98.06 131 LEU A CA 1
ATOM 983 C C . LEU A 1 131 ? -2.994 7.157 -2.950 1.00 98.06 131 LEU A C 1
ATOM 985 O O . LEU A 1 131 ? -4.164 7.506 -3.055 1.00 98.06 131 LEU A O 1
ATOM 989 N N . ALA A 1 132 ? -2.458 6.842 -1.768 1.00 97.69 132 ALA A N 1
ATOM 990 C CA . ALA A 1 132 ? -3.219 6.938 -0.523 1.00 97.69 132 ALA A CA 1
ATOM 991 C C . ALA A 1 132 ? -3.697 8.376 -0.254 1.00 97.69 132 ALA A C 1
ATOM 993 O O . ALA A 1 132 ? -4.861 8.600 0.068 1.00 97.69 132 ALA A O 1
ATOM 994 N N . ALA A 1 133 ? -2.833 9.375 -0.447 1.00 98.06 133 ALA A N 1
ATOM 995 C CA . ALA A 1 133 ? -3.213 10.778 -0.318 1.00 98.06 133 ALA A CA 1
ATOM 996 C C . ALA A 1 133 ? -4.273 11.188 -1.354 1.00 98.06 133 ALA A C 1
ATOM 998 O O . ALA A 1 133 ? -5.180 11.956 -1.026 1.00 98.06 133 ALA A O 1
ATOM 999 N N . PHE A 1 134 ? -4.190 10.687 -2.590 1.00 97.31 134 PHE A N 1
ATOM 1000 C CA . PHE A 1 134 ? -5.210 10.903 -3.616 1.00 97.31 134 PHE A CA 1
ATOM 1001 C C . PHE A 1 134 ? -6.560 10.321 -3.194 1.00 97.31 134 PHE A C 1
ATOM 1003 O O . PHE A 1 134 ? -7.546 11.047 -3.228 1.00 97.31 134 PHE A O 1
ATOM 1010 N N . GLU A 1 135 ? -6.599 9.070 -2.744 1.00 95.12 135 GLU A N 1
ATOM 1011 C CA . GLU A 1 135 ? -7.834 8.391 -2.328 1.00 95.12 135 GLU A CA 1
ATOM 1012 C C . GLU A 1 135 ? -8.543 9.139 -1.190 1.00 95.12 135 GLU A C 1
ATOM 1014 O O . GLU A 1 135 ? -9.752 9.340 -1.244 1.00 95.12 135 GLU A O 1
ATOM 1019 N N . ILE A 1 136 ? -7.788 9.646 -0.211 1.00 95.50 136 ILE A N 1
ATOM 1020 C CA . ILE A 1 136 ? -8.357 10.361 0.942 1.00 95.50 136 ILE A CA 1
ATOM 1021 C C . ILE A 1 136 ? -8.819 11.782 0.577 1.00 95.50 136 ILE A C 1
ATOM 1023 O O . ILE A 1 136 ? -9.759 12.314 1.165 1.00 95.50 136 ILE A O 1
ATOM 1027 N N . THR A 1 137 ? -8.121 12.458 -0.341 1.00 95.81 137 THR A N 1
ATOM 1028 C CA . THR A 1 137 ? -8.313 13.906 -0.567 1.00 95.81 137 THR A CA 1
ATOM 1029 C C . THR A 1 137 ? -8.979 14.261 -1.892 1.00 95.81 137 THR A C 1
ATOM 1031 O O . THR A 1 137 ? -9.406 15.402 -2.068 1.00 95.81 137 THR A O 1
ATOM 1034 N N . GLY A 1 138 ? -8.994 13.344 -2.858 1.00 94.06 138 GLY A N 1
ATOM 1035 C CA . GLY A 1 138 ? -9.384 13.593 -4.246 1.00 94.06 138 GLY A CA 1
ATOM 1036 C C . GLY A 1 138 ? -8.469 14.565 -5.005 1.00 94.06 138 GLY A C 1
ATOM 1037 O O . GLY A 1 138 ? -8.800 14.988 -6.114 1.00 94.06 138 GLY A O 1
ATOM 1038 N N . ARG A 1 139 ? -7.324 14.981 -4.439 1.00 95.38 139 ARG A N 1
ATOM 1039 C CA . ARG A 1 139 ? -6.444 15.977 -5.071 1.00 95.38 139 ARG A CA 1
ATOM 1040 C C . ARG A 1 139 ? -5.643 15.342 -6.207 1.00 95.38 139 ARG A C 1
ATOM 1042 O O . ARG A 1 139 ? -4.642 14.665 -5.979 1.00 95.38 139 ARG A O 1
ATOM 1049 N N . LEU A 1 140 ? -6.046 15.653 -7.439 1.00 94.75 140 LEU A N 1
ATOM 1050 C CA . LEU A 1 140 ? -5.473 15.103 -8.671 1.00 94.75 140 LEU A CA 1
ATOM 1051 C C . LEU A 1 140 ? -3.929 15.110 -8.760 1.00 94.75 140 LEU A C 1
ATOM 1053 O O . LEU A 1 140 ? -3.386 14.089 -9.190 1.00 94.75 140 LEU A O 1
ATOM 1057 N N . PRO A 1 141 ? -3.198 16.161 -8.318 1.00 94.88 141 PRO A N 1
ATOM 1058 C CA . PRO A 1 141 ? -1.736 16.178 -8.408 1.00 94.88 141 PRO A CA 1
ATOM 1059 C C . PRO A 1 141 ? -1.039 14.977 -7.760 1.00 94.88 141 PRO A C 1
ATOM 1061 O O . PRO A 1 141 ? 0.037 14.599 -8.211 1.00 94.88 141 PRO A O 1
ATOM 1064 N N . TYR A 1 142 ? -1.634 14.356 -6.736 1.00 97.44 142 TYR A N 1
ATOM 1065 C CA . TYR A 1 142 ? -1.029 13.189 -6.095 1.00 97.44 142 TYR A CA 1
ATOM 1066 C C . TYR A 1 142 ? -1.059 11.956 -6.993 1.00 97.44 142 TYR A C 1
ATOM 1068 O O . TYR A 1 142 ? -0.040 11.289 -7.132 1.00 97.44 142 TYR A O 1
ATOM 1076 N N . SER A 1 143 ? -2.189 11.691 -7.653 1.00 96.00 143 SER A N 1
ATOM 1077 C CA . SER A 1 143 ? -2.286 10.586 -8.611 1.00 96.00 143 SER A CA 1
ATOM 1078 C C . SER A 1 143 ? -1.357 10.780 -9.810 1.00 96.00 143 SER A C 1
ATOM 1080 O O . SER A 1 143 ? -0.661 9.850 -10.191 1.00 96.00 143 SER A O 1
ATOM 1082 N N . MET A 1 144 ? -1.278 12.004 -10.347 1.00 94.38 144 MET A N 1
ATOM 1083 C CA . MET A 1 144 ? -0.405 12.324 -11.479 1.00 94.38 144 MET A CA 1
ATOM 1084 C C . MET A 1 144 ? 1.069 12.137 -11.119 1.00 94.38 144 MET A C 1
ATOM 1086 O O . MET A 1 144 ? 1.841 11.604 -11.906 1.00 94.38 144 MET A O 1
ATOM 1090 N N . LEU A 1 145 ? 1.464 12.554 -9.913 1.00 96.56 145 LEU A N 1
ATOM 1091 C CA . LEU A 1 145 ? 2.833 12.367 -9.451 1.00 96.56 145 LEU A CA 1
ATOM 1092 C C . LEU A 1 145 ? 3.139 10.895 -9.146 1.00 96.56 145 LEU A C 1
ATOM 1094 O O . LEU A 1 145 ? 4.248 10.442 -9.409 1.00 96.56 145 LEU A O 1
ATOM 1098 N N . ALA A 1 146 ? 2.177 10.134 -8.616 1.00 97.56 146 ALA A N 1
ATOM 1099 C CA . ALA A 1 146 ? 2.330 8.691 -8.447 1.00 97.56 146 ALA A CA 1
ATOM 1100 C C . ALA A 1 146 ? 2.523 7.979 -9.796 1.00 97.56 146 ALA A C 1
ATOM 1102 O O . ALA A 1 146 ? 3.387 7.109 -9.900 1.00 97.56 146 ALA A O 1
ATOM 1103 N N . ASP A 1 147 ? 1.762 8.383 -10.816 1.00 95.31 147 ASP A N 1
ATOM 1104 C CA . ASP A 1 147 ? 1.870 7.886 -12.189 1.00 95.31 147 ASP A CA 1
ATOM 1105 C C . ASP A 1 147 ? 3.246 8.211 -12.797 1.00 95.31 147 ASP A C 1
ATOM 1107 O O . ASP A 1 147 ? 3.957 7.320 -13.259 1.00 95.31 147 ASP A O 1
ATOM 1111 N N . GLU A 1 148 ? 3.711 9.457 -12.671 1.00 95.38 148 GLU A N 1
ATOM 1112 C CA . GLU A 1 148 ? 5.047 9.854 -13.132 1.00 95.38 148 GLU A CA 1
ATOM 1113 C C . GLU A 1 148 ? 6.167 9.079 -12.417 1.00 95.38 148 GLU A C 1
ATOM 1115 O O . GLU A 1 148 ? 7.123 8.617 -13.048 1.00 95.38 148 GLU A O 1
ATOM 1120 N N . LEU A 1 149 ? 6.051 8.869 -11.100 1.00 97.50 149 LEU A N 1
ATOM 1121 C CA . LEU A 1 149 ? 6.998 8.029 -10.369 1.00 97.50 149 LEU A CA 1
ATOM 1122 C C . LEU A 1 149 ? 6.956 6.577 -10.858 1.00 97.50 149 LEU A C 1
ATOM 1124 O O . LEU A 1 149 ? 8.018 5.968 -10.981 1.00 97.50 149 LEU A O 1
ATOM 1128 N N . ALA A 1 150 ? 5.782 6.026 -11.177 1.00 96.88 150 ALA A N 1
ATOM 1129 C CA . ALA A 1 150 ? 5.659 4.689 -11.754 1.00 96.88 150 ALA A CA 1
ATOM 1130 C C . ALA A 1 150 ? 6.328 4.592 -13.132 1.00 96.88 150 ALA A C 1
ATOM 1132 O O . ALA A 1 150 ? 7.024 3.611 -13.408 1.00 96.88 150 ALA A O 1
ATOM 1133 N N . GLU A 1 151 ? 6.214 5.619 -13.975 1.00 95.38 151 GLU A N 1
ATOM 1134 C CA . GLU A 1 151 ? 6.930 5.674 -15.250 1.00 95.38 151 GLU A CA 1
ATOM 1135 C C . GLU A 1 151 ? 8.450 5.717 -15.069 1.00 95.38 151 GLU A C 1
ATOM 1137 O O . GLU A 1 151 ? 9.176 4.987 -15.754 1.00 95.38 151 GLU A O 1
ATOM 1142 N N . VAL A 1 152 ? 8.949 6.529 -14.130 1.00 95.81 152 VAL A N 1
ATOM 1143 C CA . VAL A 1 152 ? 10.377 6.552 -13.771 1.00 95.81 152 VAL A CA 1
ATOM 1144 C C . VAL A 1 152 ? 10.813 5.180 -13.264 1.00 95.81 152 VAL A C 1
ATOM 1146 O O . VAL A 1 152 ? 11.866 4.684 -13.678 1.00 95.81 152 VAL A O 1
ATOM 1149 N N . ILE A 1 153 ? 9.993 4.549 -12.416 1.00 96.31 153 ILE A N 1
ATOM 1150 C CA . ILE A 1 153 ? 10.268 3.224 -11.869 1.00 96.31 153 ILE A CA 1
ATOM 1151 C C . ILE A 1 153 ? 10.422 2.202 -13.001 1.00 96.31 153 ILE A C 1
ATOM 1153 O O . ILE A 1 153 ? 11.427 1.492 -13.093 1.00 96.31 153 ILE A O 1
ATOM 1157 N N . ARG A 1 154 ? 9.457 2.189 -13.922 1.00 95.00 154 ARG A N 1
ATOM 1158 C CA . ARG A 1 154 ? 9.440 1.312 -15.094 1.00 95.00 154 ARG A CA 1
ATOM 1159 C C . ARG A 1 154 ? 10.610 1.554 -16.026 1.00 95.00 154 ARG A C 1
ATOM 1161 O O . ARG A 1 154 ? 11.225 0.605 -16.491 1.00 95.00 154 ARG A O 1
ATOM 1168 N N . ARG A 1 155 ? 10.977 2.807 -16.264 1.00 94.62 155 ARG A N 1
ATOM 1169 C CA . ARG A 1 155 ? 12.099 3.134 -17.147 1.00 94.62 155 ARG A CA 1
ATOM 1170 C C . ARG A 1 155 ? 13.454 2.712 -16.575 1.00 94.62 155 ARG A C 1
ATOM 1172 O O . ARG A 1 155 ? 14.348 2.386 -17.350 1.00 94.62 155 ARG A O 1
ATOM 1179 N N . ARG A 1 156 ? 13.632 2.768 -15.251 1.00 95.06 156 ARG A N 1
ATOM 1180 C CA . ARG A 1 156 ? 14.935 2.544 -14.601 1.00 95.06 156 ARG A CA 1
ATOM 1181 C C . ARG A 1 156 ? 15.163 1.115 -14.122 1.00 95.06 156 ARG A C 1
ATOM 1183 O O . ARG A 1 156 ? 16.306 0.668 -14.161 1.00 95.06 156 ARG A O 1
ATOM 1190 N N . TRP A 1 157 ? 14.122 0.431 -13.650 1.00 95.94 157 TRP A N 1
ATOM 1191 C CA . TRP A 1 157 ? 14.278 -0.835 -12.926 1.00 95.94 157 TRP A CA 1
ATOM 1192 C C . TRP A 1 157 ? 13.533 -2.025 -13.537 1.00 95.94 157 TRP A C 1
ATOM 1194 O O . TRP A 1 157 ? 13.798 -3.151 -13.131 1.00 95.94 157 TRP A O 1
ATOM 1204 N N . TRP A 1 158 ? 12.632 -1.819 -14.502 1.00 95.12 158 TRP A N 1
ATOM 1205 C CA . TRP A 1 158 ? 11.899 -2.932 -15.108 1.00 95.12 158 TRP A CA 1
ATOM 1206 C C . TRP A 1 158 ? 12.812 -3.831 -15.952 1.00 95.12 158 TRP A C 1
ATOM 1208 O O . TRP A 1 158 ? 13.364 -3.397 -16.966 1.00 95.12 158 TRP A O 1
ATOM 1218 N N . ASP A 1 159 ? 12.898 -5.106 -15.577 1.00 94.00 159 ASP A N 1
ATOM 1219 C CA . ASP A 1 159 ? 13.477 -6.172 -16.387 1.00 94.00 159 ASP A CA 1
ATOM 1220 C C . ASP A 1 159 ? 12.353 -6.910 -17.129 1.00 94.00 159 ASP A C 1
ATOM 1222 O O . ASP A 1 159 ? 11.609 -7.716 -16.563 1.00 94.00 159 ASP A O 1
ATOM 1226 N N . GLY A 1 160 ? 12.230 -6.630 -18.428 1.00 88.19 160 GLY A N 1
ATOM 1227 C CA . GLY A 1 160 ? 11.212 -7.242 -19.279 1.00 88.19 160 GLY A CA 1
ATOM 1228 C C . GLY A 1 160 ? 11.403 -8.737 -19.534 1.00 88.19 160 GLY A C 1
ATOM 1229 O O . GLY A 1 160 ? 10.419 -9.407 -19.838 1.00 88.19 160 GLY A O 1
ATOM 1230 N N . GLU A 1 161 ? 12.623 -9.266 -19.404 1.00 88.44 161 GLU A N 1
ATOM 1231 C CA . GLU A 1 161 ? 12.901 -10.694 -19.595 1.00 88.44 161 GLU A CA 1
ATOM 1232 C C . GLU A 1 161 ? 12.534 -11.495 -18.347 1.00 88.44 161 GLU A C 1
ATOM 1234 O O . GLU A 1 161 ? 11.945 -12.572 -18.448 1.00 88.44 161 GLU A O 1
ATOM 1239 N N . ARG A 1 162 ? 12.865 -10.963 -17.165 1.00 88.81 162 ARG A N 1
ATOM 1240 C CA . ARG A 1 162 ? 12.608 -11.626 -15.876 1.00 88.81 162 ARG A CA 1
ATOM 1241 C C . ARG A 1 162 ? 11.237 -11.322 -15.293 1.00 88.81 162 ARG A C 1
ATOM 1243 O O . ARG A 1 162 ? 10.801 -12.028 -14.387 1.00 88.81 162 ARG A O 1
ATOM 1250 N N . ALA A 1 163 ? 10.577 -10.290 -15.807 1.00 90.62 163 ALA A N 1
ATOM 1251 C CA . ALA A 1 163 ? 9.358 -9.737 -15.247 1.00 90.62 163 ALA A CA 1
ATOM 1252 C C . ALA A 1 163 ? 9.505 -9.353 -13.762 1.00 90.62 163 ALA A C 1
ATOM 1254 O O . ALA A 1 163 ? 8.690 -9.749 -12.928 1.00 90.62 163 ALA A O 1
ATOM 1255 N N . THR A 1 164 ? 10.561 -8.604 -13.437 1.00 93.56 164 THR A N 1
ATOM 1256 C CA . THR A 1 164 ? 10.835 -8.092 -12.084 1.00 93.56 164 THR A CA 1
ATOM 1257 C C . THR A 1 164 ? 11.302 -6.637 -12.134 1.00 93.56 164 THR A C 1
ATOM 1259 O O . THR A 1 164 ? 11.718 -6.140 -13.180 1.00 93.56 164 THR A O 1
ATOM 1262 N N . PHE A 1 165 ? 11.232 -5.940 -11.000 1.00 91.25 165 PHE A N 1
ATOM 1263 C CA . PHE A 1 165 ? 11.805 -4.599 -10.823 1.00 91.25 165 PHE A CA 1
ATOM 1264 C C . PHE A 1 165 ? 13.159 -4.623 -10.095 1.00 91.25 165 PHE A C 1
ATOM 1266 O O . PHE A 1 165 ? 13.735 -3.585 -9.788 1.00 91.25 165 PHE A O 1
ATOM 1273 N N . GLY A 1 166 ? 13.697 -5.798 -9.792 1.00 79.50 166 GLY A N 1
ATOM 1274 C CA . GLY A 1 166 ? 15.000 -5.938 -9.157 1.00 79.50 166 GLY A CA 1
ATOM 1275 C C . GLY A 1 166 ? 15.175 -7.312 -8.532 1.00 79.50 166 GLY A C 1
ATOM 1276 O O . GLY A 1 166 ? 14.447 -8.249 -8.855 1.00 79.50 166 GLY A O 1
ATOM 1277 N N . ASP A 1 167 ? 16.147 -7.410 -7.626 1.00 76.88 167 ASP A N 1
ATOM 1278 C CA . ASP A 1 167 ? 16.434 -8.641 -6.879 1.00 76.88 167 ASP A CA 1
ATOM 1279 C C . ASP A 1 167 ? 15.646 -8.733 -5.557 1.00 76.88 167 ASP A C 1
ATOM 1281 O O . ASP A 1 167 ? 15.634 -9.777 -4.906 1.00 76.88 167 ASP A O 1
ATOM 1285 N N . ASP A 1 168 ? 14.989 -7.643 -5.146 1.00 89.88 168 ASP A N 1
ATOM 1286 C CA . ASP A 1 168 ? 14.223 -7.577 -3.903 1.00 89.88 168 ASP A CA 1
ATOM 1287 C C . ASP A 1 168 ? 12.756 -7.981 -4.118 1.00 89.88 168 ASP A C 1
ATOM 1289 O O . ASP A 1 168 ? 11.987 -7.295 -4.794 1.00 89.88 168 ASP A O 1
ATOM 1293 N N . PHE A 1 169 ? 12.360 -9.091 -3.495 1.00 94.25 169 PHE A N 1
ATOM 1294 C CA . PHE A 1 169 ? 11.010 -9.647 -3.600 1.00 94.25 169 PHE A CA 1
ATOM 1295 C C . PHE A 1 169 ? 9.938 -8.710 -3.023 1.00 94.25 169 PHE A C 1
ATOM 1297 O O . PHE A 1 169 ? 8.826 -8.636 -3.550 1.00 94.25 169 PHE A O 1
ATOM 1304 N N . GLU A 1 170 ? 10.253 -7.968 -1.958 1.00 95.44 170 GLU A N 1
ATOM 1305 C CA . GLU A 1 170 ? 9.308 -7.013 -1.373 1.00 95.44 170 GLU A CA 1
ATOM 1306 C C . GLU A 1 170 ? 9.019 -5.856 -2.343 1.00 95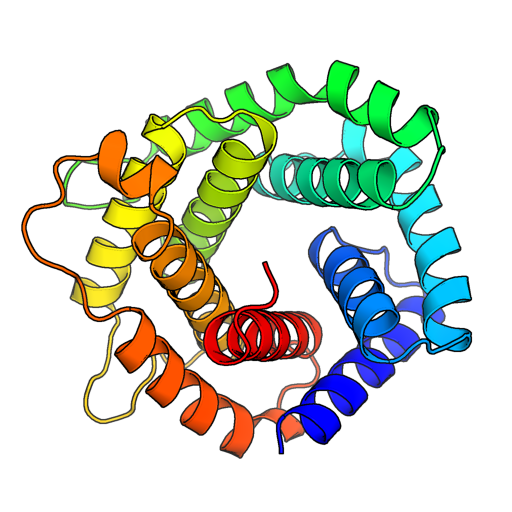.44 170 GLU A C 1
ATOM 1308 O O . GLU A 1 170 ? 7.866 -5.439 -2.492 1.00 95.44 170 GLU A O 1
ATOM 1313 N N . SER A 1 171 ? 10.042 -5.377 -3.055 1.00 95.75 171 SER A N 1
ATOM 1314 C CA . SER A 1 171 ? 9.895 -4.369 -4.107 1.00 95.75 171 SER A CA 1
ATOM 1315 C C . SER A 1 171 ? 9.040 -4.862 -5.277 1.00 95.75 171 SER A C 1
ATOM 1317 O O . SER A 1 171 ? 8.180 -4.108 -5.724 1.00 95.75 171 SER A O 1
ATOM 1319 N N . ASP A 1 172 ? 9.182 -6.116 -5.722 1.00 96.69 172 ASP A N 1
ATOM 1320 C CA . ASP A 1 172 ? 8.289 -6.705 -6.739 1.00 96.69 172 ASP A CA 1
ATOM 1321 C C . ASP A 1 172 ? 6.825 -6.726 -6.260 1.00 96.69 172 ASP A C 1
ATOM 1323 O O . ASP A 1 172 ? 5.905 -6.370 -7.005 1.00 96.69 172 ASP A O 1
ATOM 1327 N N . CYS A 1 173 ? 6.590 -7.082 -4.993 1.00 97.75 173 CYS A N 1
ATOM 1328 C CA . CYS A 1 173 ? 5.249 -7.070 -4.409 1.00 97.75 173 CYS A CA 1
ATOM 1329 C C . CYS A 1 173 ? 4.669 -5.647 -4.350 1.00 97.75 173 CYS A C 1
ATOM 1331 O O . CYS A 1 173 ? 3.524 -5.419 -4.734 1.00 97.75 173 CYS A O 1
ATOM 1333 N N . ARG A 1 174 ? 5.453 -4.656 -3.913 1.00 97.62 174 ARG A N 1
ATOM 1334 C CA . ARG A 1 174 ? 5.011 -3.251 -3.872 1.00 97.62 174 ARG A CA 1
ATOM 1335 C C . ARG A 1 174 ? 4.804 -2.657 -5.264 1.00 97.62 174 ARG A C 1
ATOM 1337 O O . ARG A 1 174 ? 3.861 -1.895 -5.457 1.00 97.62 174 ARG A O 1
ATOM 1344 N N . ALA A 1 175 ? 5.643 -3.019 -6.233 1.00 97.94 175 ALA A N 1
ATOM 1345 C CA . ALA A 1 175 ? 5.449 -2.645 -7.628 1.00 97.94 175 ALA A CA 1
ATOM 1346 C C . ALA A 1 175 ? 4.139 -3.232 -8.163 1.00 97.94 175 ALA A C 1
ATOM 1348 O O . ALA A 1 175 ? 3.366 -2.517 -8.790 1.00 97.94 175 ALA A O 1
ATOM 1349 N N . THR A 1 176 ? 3.833 -4.488 -7.830 1.00 98.06 176 THR A N 1
ATOM 1350 C CA . THR A 1 176 ? 2.551 -5.116 -8.179 1.00 98.06 176 THR A CA 1
ATOM 1351 C C . THR A 1 176 ? 1.365 -4.323 -7.622 1.00 98.06 176 THR A C 1
ATOM 1353 O O . THR A 1 176 ? 0.450 -4.010 -8.379 1.00 98.06 176 THR A O 1
ATOM 1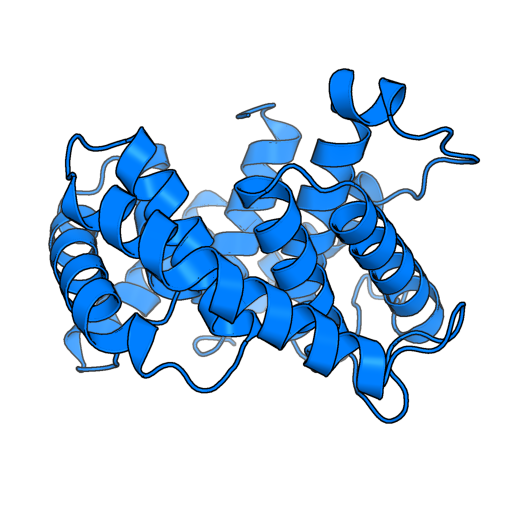356 N N . GLN A 1 177 ? 1.401 -3.929 -6.341 1.00 98.25 177 GLN A N 1
ATOM 1357 C CA . GLN A 1 177 ? 0.361 -3.083 -5.730 1.00 98.25 177 GLN A CA 1
ATOM 1358 C C . GLN A 1 177 ? 0.197 -1.754 -6.482 1.00 98.25 177 GLN A C 1
ATOM 1360 O O . GLN A 1 177 ? -0.913 -1.375 -6.852 1.00 98.25 177 GLN A O 1
ATOM 1365 N N . LEU A 1 178 ? 1.309 -1.058 -6.745 1.00 98.25 178 LEU A N 1
ATOM 1366 C CA . LEU A 1 178 ? 1.308 0.231 -7.440 1.00 98.25 178 LEU A CA 1
ATOM 1367 C C . LEU A 1 178 ? 0.691 0.116 -8.839 1.00 98.25 178 LEU A C 1
ATOM 1369 O O . LEU A 1 178 ? -0.194 0.892 -9.188 1.00 98.25 178 LEU A O 1
ATOM 1373 N N . LEU A 1 179 ? 1.128 -0.873 -9.620 1.00 97.75 179 LEU A N 1
ATOM 1374 C CA . LEU A 1 179 ? 0.652 -1.089 -10.984 1.00 97.75 179 LEU A CA 1
ATOM 1375 C C . LEU A 1 179 ? -0.819 -1.507 -11.015 1.00 97.75 179 LEU A C 1
ATOM 1377 O O . LEU A 1 179 ? -1.552 -1.046 -11.885 1.00 97.75 179 LEU A O 1
ATOM 1381 N N . CYS A 1 180 ? -1.272 -2.330 -10.063 1.00 97.94 180 CYS A N 1
ATOM 1382 C CA . CYS A 1 180 ? -2.682 -2.702 -9.976 1.00 97.94 180 CYS A CA 1
ATOM 1383 C C . CYS A 1 180 ? -3.564 -1.488 -9.666 1.00 97.94 180 CYS A C 1
ATOM 1385 O O . CYS A 1 180 ? -4.570 -1.270 -10.339 1.00 97.94 180 CYS A O 1
ATOM 1387 N N . ARG A 1 181 ? -3.162 -0.666 -8.689 1.00 96.94 181 ARG A N 1
ATOM 1388 C CA . ARG A 1 181 ? -3.904 0.543 -8.301 1.00 96.94 181 ARG A CA 1
ATOM 1389 C C . ARG A 1 181 ? -3.927 1.586 -9.420 1.00 96.94 181 ARG A C 1
ATOM 1391 O O . ARG A 1 181 ? -4.978 2.164 -9.670 1.00 96.94 181 ARG A O 1
ATOM 1398 N N . LEU A 1 182 ? -2.816 1.793 -10.131 1.00 96.19 182 LEU A N 1
ATOM 1399 C CA . LEU A 1 182 ? -2.780 2.694 -11.291 1.00 96.19 182 LEU A CA 1
ATOM 1400 C C . LEU A 1 182 ? -3.593 2.157 -12.474 1.00 96.19 182 LEU A C 1
ATOM 1402 O O . LEU A 1 182 ? -4.272 2.932 -13.139 1.00 96.19 182 LEU A O 1
ATOM 1406 N N . ALA A 1 183 ? -3.571 0.845 -12.726 1.00 95.25 183 ALA A N 1
ATOM 1407 C CA . ALA A 1 183 ? -4.410 0.236 -13.756 1.00 95.25 183 ALA A CA 1
ATOM 1408 C C . ALA A 1 183 ? -5.902 0.450 -13.461 1.00 95.25 183 ALA A C 1
ATOM 1410 O O . ALA A 1 183 ? -6.616 0.944 -14.328 1.00 95.25 183 ALA A O 1
ATOM 1411 N N . ALA A 1 184 ? -6.344 0.164 -12.231 1.00 94.19 184 ALA A N 1
ATOM 1412 C CA . ALA A 1 184 ? -7.719 0.409 -11.798 1.00 94.19 184 ALA A CA 1
ATOM 1413 C C . ALA A 1 184 ? -8.094 1.894 -11.922 1.00 94.19 184 ALA A C 1
ATOM 1415 O O . ALA A 1 184 ? -9.137 2.238 -12.473 1.00 94.19 184 ALA A O 1
ATOM 1416 N N . LEU A 1 185 ? -7.203 2.791 -11.488 1.00 92.75 185 LEU A N 1
ATOM 1417 C CA . LEU A 1 185 ? -7.413 4.231 -11.595 1.00 92.75 185 LEU A CA 1
ATOM 1418 C C . LEU A 1 185 ? -7.557 4.691 -13.053 1.00 92.75 185 LEU A C 1
ATOM 1420 O O . LEU A 1 185 ? -8.407 5.518 -13.362 1.00 92.75 185 LEU A O 1
ATOM 1424 N N . HIS A 1 186 ? -6.758 4.138 -13.967 1.00 91.25 186 HIS A N 1
ATOM 1425 C CA . HIS A 1 186 ? -6.835 4.455 -15.394 1.00 91.25 186 HIS A CA 1
ATOM 1426 C C . HIS A 1 186 ? -8.057 3.827 -16.080 1.00 91.25 186 HIS A C 1
ATOM 1428 O O . HIS A 1 186 ? -8.428 4.277 -17.166 1.00 91.25 186 HIS A O 1
ATOM 1434 N N . GLU A 1 187 ? -8.689 2.819 -15.476 1.00 90.00 187 GLU A N 1
ATOM 1435 C CA . GLU A 1 187 ? -9.957 2.223 -15.915 1.00 90.00 187 GLU A CA 1
ATOM 1436 C C . GLU A 1 187 ? -11.186 2.983 -15.365 1.00 90.00 187 GLU A C 1
ATOM 1438 O O . GLU A 1 187 ? -12.276 2.869 -15.930 1.00 90.00 187 GLU A O 1
ATOM 1443 N N . ASP A 1 188 ? -11.018 3.825 -14.335 1.00 89.12 188 ASP A N 1
ATOM 1444 C CA . ASP A 1 188 ? -12.087 4.642 -13.750 1.00 89.12 188 ASP A CA 1
ATOM 1445 C C . ASP A 1 188 ? -12.518 5.797 -14.679 1.00 89.12 188 ASP A C 1
ATOM 1447 O O . ASP A 1 188 ? -11.744 6.685 -15.050 1.00 89.12 188 ASP A O 1
ATOM 1451 N N . ALA A 1 189 ? -13.806 5.819 -15.034 1.00 87.50 189 ALA A N 1
ATOM 1452 C CA . ALA A 1 189 ? -14.368 6.808 -15.953 1.00 87.50 189 ALA A CA 1
ATOM 1453 C C . ALA A 1 189 ? -14.354 8.247 -15.403 1.00 87.50 189 ALA A C 1
ATOM 1455 O O . ALA A 1 189 ? -14.259 9.200 -16.179 1.00 87.50 189 ALA A O 1
ATOM 1456 N N . SER A 1 190 ? -14.466 8.425 -14.086 1.00 87.00 190 SER A N 1
ATOM 1457 C CA . SER A 1 190 ? -14.384 9.737 -13.437 1.00 87.00 190 SER A CA 1
ATOM 1458 C C . SER A 1 190 ? -12.953 10.260 -13.488 1.00 87.00 190 SER A C 1
ATOM 1460 O O . SER A 1 190 ? -12.742 11.437 -13.776 1.00 87.00 190 SER A O 1
ATOM 1462 N N . TYR A 1 191 ? -11.969 9.383 -13.285 1.00 86.94 191 TYR A N 1
ATOM 1463 C CA . TYR A 1 191 ? -10.556 9.728 -13.412 1.00 86.94 191 TYR A CA 1
ATOM 1464 C C . TYR A 1 191 ? -10.182 10.114 -14.848 1.00 86.94 191 TYR A C 1
ATOM 1466 O O . TYR A 1 191 ? -9.575 11.162 -15.077 1.00 86.94 191 TYR A O 1
ATOM 1474 N N . GLN A 1 192 ? -10.625 9.331 -15.835 1.00 86.56 192 GLN A N 1
ATOM 1475 C CA . GLN A 1 192 ? -10.404 9.620 -17.257 1.00 86.56 192 GLN A CA 1
ATOM 1476 C C . GLN A 1 192 ? -10.978 10.978 -17.692 1.00 86.56 192 GLN A C 1
ATOM 1478 O O . GLN A 1 192 ? -10.438 11.617 -18.591 1.00 86.56 192 GLN A O 1
ATOM 1483 N N . GLN A 1 193 ? -12.058 11.450 -17.062 1.00 83.19 193 GLN A N 1
ATOM 1484 C CA . GLN A 1 193 ? -12.602 12.788 -17.328 1.00 83.19 193 GLN A CA 1
ATOM 1485 C C . GLN A 1 193 ? -11.728 13.913 -16.760 1.00 83.19 193 GLN A C 1
ATOM 1487 O O . GLN A 1 193 ? -11.768 15.035 -17.267 1.00 83.19 193 GLN A O 1
ATOM 1492 N N . MET A 1 194 ? -10.959 13.636 -15.705 1.00 80.81 194 MET A N 1
ATOM 1493 C CA . MET A 1 194 ? -10.085 14.611 -15.051 1.00 80.81 194 MET A CA 1
ATOM 1494 C C . MET A 1 194 ? -8.717 14.723 -15.731 1.00 80.81 194 MET A C 1
ATOM 1496 O O . MET A 1 194 ? -8.088 15.779 -15.647 1.00 80.81 194 MET A O 1
ATOM 1500 N N . VAL A 1 195 ? -8.258 13.665 -16.407 1.00 80.31 195 VAL A N 1
ATOM 1501 C CA . VAL A 1 195 ? -6.915 13.598 -16.994 1.00 80.31 195 VAL A CA 1
ATOM 1502 C C . VAL A 1 195 ? -6.979 13.405 -18.506 1.00 80.31 195 VAL A C 1
ATOM 1504 O O . VAL A 1 195 ? -7.480 12.404 -19.007 1.00 80.31 195 VAL A O 1
ATOM 1507 N N . ASN A 1 196 ? -6.380 14.332 -19.257 1.00 66.00 196 ASN A N 1
ATOM 1508 C CA . ASN A 1 196 ? -6.087 14.122 -20.677 1.00 66.00 196 ASN A CA 1
ATOM 1509 C C . ASN A 1 196 ? -4.863 13.201 -20.808 1.00 66.00 196 ASN A C 1
ATOM 1511 O O . ASN A 1 196 ? -3.749 13.674 -21.035 1.00 66.00 196 ASN A O 1
ATOM 1515 N N . VAL A 1 197 ? -5.055 11.895 -20.617 1.00 59.09 197 VAL A N 1
ATOM 1516 C CA . VAL A 1 197 ? -3.961 10.914 -20.691 1.00 59.09 197 VAL A CA 1
ATOM 1517 C C . VAL A 1 197 ? -3.560 10.691 -22.153 1.00 59.09 197 VAL A C 1
ATOM 1519 O O . VAL A 1 197 ? -4.364 10.250 -22.977 1.00 59.09 197 VAL A O 1
ATOM 1522 N N . ALA A 1 198 ? -2.301 10.981 -22.490 1.00 50.78 198 ALA A N 1
ATOM 1523 C CA . ALA A 1 198 ? -1.714 10.652 -23.784 1.00 50.78 198 ALA A CA 1
ATOM 1524 C C . ALA A 1 198 ? -1.009 9.288 -23.705 1.00 50.78 198 ALA A C 1
ATOM 1526 O O . ALA A 1 198 ? 0.099 9.195 -23.196 1.00 50.78 198 ALA A O 1
ATOM 1527 N N . GLY A 1 199 ? -1.635 8.247 -24.263 1.00 59.47 199 GLY A N 1
ATOM 1528 C CA . GLY A 1 199 ? -1.067 6.895 -24.331 1.00 59.47 199 GLY A CA 1
ATOM 1529 C C . GLY A 1 199 ? -1.216 6.116 -23.022 1.00 59.47 199 GLY A C 1
ATOM 1530 O O . GLY A 1 199 ? -0.831 6.576 -21.957 1.00 59.47 199 GLY A O 1
ATOM 1531 N N . GLN A 1 200 ? -1.793 4.917 -23.093 1.00 65.38 200 GLN A N 1
ATOM 1532 C CA . GLN A 1 200 ? -1.938 4.066 -21.914 1.00 65.38 200 GLN A CA 1
ATOM 1533 C C . GLN A 1 200 ? -0.637 3.306 -21.658 1.00 65.38 200 GLN A C 1
ATOM 1535 O O . GLN A 1 200 ? -0.204 2.492 -22.478 1.00 65.38 200 GLN A O 1
ATOM 1540 N N . VAL A 1 201 ? -0.021 3.562 -20.506 1.00 80.12 201 VAL A N 1
ATOM 1541 C CA . VAL A 1 201 ? 1.040 2.706 -19.979 1.00 80.12 201 VAL A CA 1
ATOM 1542 C C . VAL A 1 201 ? 0.438 1.327 -19.658 1.00 80.12 201 VAL A C 1
ATOM 1544 O O . VAL A 1 201 ? -0.637 1.269 -19.060 1.00 80.12 201 VAL A O 1
ATOM 1547 N N . PRO A 1 202 ? 1.074 0.202 -20.044 1.00 87.50 202 PRO A N 1
ATOM 1548 C CA . PRO A 1 202 ? 0.480 -1.132 -19.914 1.00 87.50 202 PRO A CA 1
ATOM 1549 C C . PRO A 1 202 ? 0.546 -1.694 -18.478 1.00 87.50 202 PRO A C 1
ATOM 1551 O O . PRO A 1 202 ? 0.955 -2.835 -18.275 1.00 87.50 202 PRO A O 1
ATOM 1554 N N . TYR A 1 203 ? 0.124 -0.922 -17.470 1.00 93.88 203 TYR A N 1
ATOM 1555 C CA . TYR A 1 203 ? 0.226 -1.292 -16.052 1.00 93.88 203 TYR A CA 1
ATOM 1556 C C . TYR A 1 203 ? -0.431 -2.630 -15.718 1.00 93.88 203 TYR A C 1
ATOM 1558 O O . TYR A 1 203 ? 0.191 -3.452 -15.052 1.00 93.88 203 TYR A O 1
ATOM 1566 N N . ARG A 1 204 ? -1.635 -2.900 -16.244 1.00 94.81 204 ARG A N 1
ATOM 1567 C CA . ARG A 1 204 ? -2.324 -4.189 -16.056 1.00 94.81 204 ARG A CA 1
ATOM 1568 C C . ARG A 1 204 ? -1.473 -5.365 -16.546 1.00 94.81 204 ARG A C 1
ATOM 1570 O O . ARG A 1 204 ? -1.332 -6.356 -15.838 1.00 94.81 204 ARG A O 1
ATOM 1577 N N . GLY A 1 205 ? -0.889 -5.245 -17.739 1.00 94.31 205 GLY A N 1
ATOM 1578 C CA . GLY A 1 205 ? -0.059 -6.301 -18.318 1.00 94.31 205 GLY A CA 1
ATOM 1579 C C . GLY A 1 205 ? 1.265 -6.489 -17.576 1.00 94.31 205 GLY A C 1
ATOM 1580 O O . GLY A 1 205 ? 1.773 -7.603 -17.501 1.00 94.31 205 GLY A O 1
ATOM 1581 N N . ASP A 1 206 ? 1.841 -5.422 -17.025 1.00 95.00 206 ASP A N 1
ATOM 1582 C CA . ASP A 1 206 ? 3.066 -5.504 -16.222 1.00 95.00 206 ASP A CA 1
ATOM 1583 C C . ASP A 1 206 ? 2.783 -6.125 -14.842 1.00 95.00 206 ASP A C 1
ATOM 1585 O O . ASP A 1 206 ? 3.544 -6.983 -14.390 1.00 95.00 206 ASP A O 1
ATOM 1589 N N . ALA A 1 207 ? 1.648 -5.779 -14.224 1.00 96.38 207 ALA A N 1
ATOM 1590 C CA . ALA A 1 207 ? 1.167 -6.388 -12.986 1.00 96.38 207 ALA A CA 1
ATOM 1591 C C . ALA A 1 207 ? 0.896 -7.892 -13.146 1.00 96.38 207 ALA A C 1
ATOM 1593 O O . ALA A 1 207 ? 1.339 -8.677 -12.313 1.00 96.38 207 ALA A O 1
ATOM 1594 N N . GLU A 1 208 ? 0.251 -8.313 -14.239 1.00 96.31 208 GLU A N 1
ATOM 1595 C CA . GLU A 1 208 ? -0.008 -9.731 -14.529 1.00 96.31 208 GLU A CA 1
ATOM 1596 C C . GLU A 1 208 ? 1.289 -10.557 -14.546 1.00 96.31 208 GLU A C 1
ATOM 1598 O O . GLU A 1 208 ? 1.381 -11.622 -13.927 1.00 96.31 208 GLU A O 1
ATOM 1603 N N . ARG A 1 209 ? 2.327 -10.039 -15.218 1.00 95.50 209 ARG A N 1
ATOM 1604 C CA . ARG A 1 209 ? 3.629 -10.715 -15.305 1.00 95.50 209 ARG A CA 1
ATOM 1605 C C . ARG A 1 209 ? 4.331 -10.779 -13.948 1.00 95.50 209 ARG A C 1
ATOM 1607 O O . ARG A 1 209 ? 4.927 -11.806 -13.624 1.00 95.50 209 ARG A O 1
ATOM 1614 N N . LEU A 1 210 ? 4.234 -9.720 -13.143 1.00 96.00 210 LEU A N 1
ATOM 1615 C CA . LEU A 1 210 ? 4.771 -9.711 -11.783 1.00 96.00 210 LEU A CA 1
ATOM 1616 C C . LEU A 1 210 ? 4.055 -10.697 -10.861 1.00 96.00 210 LEU A C 1
ATOM 1618 O O . LEU A 1 210 ? 4.729 -11.419 -10.130 1.00 96.00 210 LEU A O 1
ATOM 1622 N N . VAL A 1 211 ? 2.722 -10.773 -10.912 1.00 96.50 211 VAL A N 1
ATOM 1623 C CA . VAL A 1 211 ? 1.934 -11.720 -10.106 1.00 96.50 211 VAL A CA 1
ATOM 1624 C C . VAL A 1 211 ? 2.402 -13.150 -10.364 1.00 96.50 211 VAL A C 1
ATOM 1626 O O . VAL A 1 211 ? 2.720 -13.873 -9.420 1.00 96.50 211 VAL A O 1
ATOM 1629 N N . ALA A 1 212 ? 2.553 -13.532 -11.635 1.00 94.31 212 ALA A N 1
ATOM 1630 C CA . ALA A 1 212 ? 3.086 -14.845 -11.995 1.00 94.31 212 ALA A CA 1
ATOM 1631 C C . ALA A 1 212 ? 4.502 -15.083 -11.428 1.00 94.31 212 ALA A C 1
ATOM 1633 O O . ALA A 1 212 ? 4.815 -16.179 -10.956 1.00 94.31 212 ALA A O 1
ATOM 1634 N N . SER A 1 213 ? 5.353 -14.051 -11.429 1.00 93.06 213 SER A N 1
ATOM 1635 C CA . SER A 1 213 ? 6.711 -14.112 -10.877 1.00 93.06 213 SER A CA 1
ATOM 1636 C C . SER A 1 213 ? 6.725 -14.283 -9.351 1.00 93.06 213 SER A C 1
ATOM 1638 O O . SER A 1 213 ? 7.412 -15.177 -8.844 1.00 93.06 213 SER A O 1
ATOM 1640 N N . ILE A 1 214 ? 5.966 -13.476 -8.598 1.00 94.44 214 ILE A N 1
ATOM 1641 C CA . ILE A 1 214 ? 5.965 -13.513 -7.124 1.00 94.44 214 ILE A CA 1
ATOM 1642 C C . ILE A 1 214 ? 5.298 -14.784 -6.577 1.00 94.44 214 ILE A C 1
ATOM 1644 O O . ILE A 1 214 ? 5.796 -15.373 -5.614 1.00 94.44 214 ILE A O 1
ATOM 1648 N N . GLU A 1 215 ? 4.243 -15.285 -7.229 1.00 91.62 215 GLU A N 1
ATOM 1649 C CA . GLU A 1 215 ? 3.575 -16.534 -6.835 1.00 91.62 215 GLU A CA 1
ATOM 1650 C C . GLU A 1 215 ? 4.475 -17.767 -6.949 1.00 91.62 215 GLU A C 1
ATOM 1652 O O . GLU A 1 215 ? 4.291 -18.744 -6.223 1.00 91.62 215 GLU A O 1
ATOM 1657 N N . SER A 1 216 ? 5.467 -17.738 -7.836 1.00 90.75 216 SER A N 1
ATOM 1658 C CA . SER A 1 216 ? 6.394 -18.861 -7.991 1.00 90.75 216 SER A CA 1
ATOM 1659 C C . SER A 1 216 ? 7.470 -18.925 -6.897 1.00 90.75 216 SER A C 1
ATOM 1661 O O . SER A 1 216 ? 8.074 -19.980 -6.706 1.00 90.75 216 SER A O 1
ATOM 1663 N N . ARG A 1 217 ? 7.701 -17.825 -6.162 1.00 90.88 217 ARG A N 1
ATOM 1664 C CA . ARG A 1 217 ? 8.846 -17.660 -5.244 1.00 90.88 217 ARG A CA 1
ATOM 1665 C C . ARG A 1 217 ? 8.468 -17.445 -3.777 1.00 90.88 217 ARG A C 1
ATOM 1667 O O . ARG A 1 217 ? 9.319 -17.598 -2.912 1.00 90.88 217 ARG A O 1
ATOM 1674 N N . TYR A 1 218 ? 7.211 -17.122 -3.468 1.00 93.06 218 TYR A N 1
ATOM 1675 C CA . TYR A 1 218 ? 6.837 -16.553 -2.165 1.00 93.06 218 TYR A CA 1
ATOM 1676 C C . TYR A 1 218 ? 7.210 -17.360 -0.911 1.00 93.06 218 TYR A C 1
ATOM 1678 O O . TYR A 1 218 ? 7.377 -16.774 0.157 1.00 93.06 218 TYR A O 1
ATOM 1686 N N . ARG A 1 219 ? 7.340 -18.689 -1.014 1.00 91.31 219 ARG A N 1
ATOM 1687 C CA . ARG A 1 219 ? 7.568 -19.565 0.149 1.00 91.31 219 ARG A CA 1
ATOM 1688 C C . ARG A 1 219 ? 8.898 -19.324 0.861 1.00 91.31 219 ARG A C 1
ATOM 1690 O O . ARG A 1 219 ? 9.012 -19.707 2.019 1.00 91.31 219 ARG A O 1
ATOM 1697 N N . ASP A 1 220 ? 9.853 -18.676 0.201 1.00 89.25 220 ASP A N 1
ATOM 1698 C CA . ASP A 1 220 ? 11.176 -18.387 0.762 1.00 89.25 220 ASP A CA 1
ATOM 1699 C C . ASP A 1 220 ? 11.274 -16.966 1.366 1.00 89.25 220 ASP A C 1
ATOM 1701 O O . ASP A 1 220 ? 12.347 -16.541 1.796 1.00 89.25 220 ASP A O 1
ATOM 1705 N N . HIS A 1 221 ? 10.163 -16.212 1.418 1.00 90.88 221 HIS A N 1
ATOM 1706 C CA . HIS A 1 221 ? 10.156 -14.775 1.725 1.00 90.88 221 HIS A CA 1
ATOM 1707 C C . HIS A 1 221 ? 9.191 -14.377 2.858 1.00 90.88 221 HIS A C 1
ATOM 1709 O O . HIS A 1 221 ? 8.381 -13.464 2.700 1.00 90.88 221 HIS A O 1
ATOM 1715 N N . ASP A 1 222 ? 9.306 -15.007 4.034 1.00 88.19 222 ASP A N 1
ATOM 1716 C CA . ASP A 1 222 ? 8.449 -14.722 5.207 1.00 88.19 222 ASP A CA 1
ATOM 1717 C C . ASP A 1 222 ? 8.366 -13.223 5.565 1.00 88.19 222 ASP A C 1
ATOM 1719 O O . ASP A 1 222 ? 7.299 -12.712 5.903 1.00 88.19 222 ASP A O 1
ATOM 1723 N N . HIS A 1 223 ? 9.480 -12.490 5.456 1.00 89.12 223 HIS A N 1
ATOM 1724 C CA . HIS A 1 223 ? 9.546 -11.059 5.781 1.00 89.12 223 HIS A CA 1
ATOM 1725 C C . HIS A 1 223 ? 8.680 -10.180 4.862 1.00 89.12 223 HIS A C 1
ATOM 1727 O O . HIS A 1 223 ? 8.276 -9.093 5.267 1.00 89.12 223 HIS A O 1
ATOM 1733 N N . ALA A 1 224 ? 8.366 -10.650 3.652 1.00 93.50 224 ALA A N 1
ATOM 1734 C CA . ALA A 1 224 ? 7.585 -9.923 2.656 1.00 93.50 224 ALA A CA 1
ATOM 1735 C C . ALA A 1 224 ? 6.115 -10.376 2.597 1.00 93.50 224 ALA A C 1
ATOM 1737 O O . ALA A 1 224 ? 5.377 -9.943 1.710 1.00 93.50 224 ALA A O 1
ATOM 1738 N N . ALA A 1 225 ? 5.668 -11.218 3.538 1.00 95.31 225 ALA A N 1
ATOM 1739 C CA . ALA A 1 225 ? 4.315 -11.772 3.572 1.00 95.31 225 ALA A CA 1
ATOM 1740 C C . ALA A 1 225 ? 3.223 -10.700 3.431 1.00 95.31 225 ALA A C 1
ATOM 1742 O O . ALA A 1 225 ? 2.317 -10.841 2.613 1.00 95.31 225 ALA A O 1
ATOM 1743 N N . VAL A 1 226 ? 3.344 -9.587 4.161 1.00 97.12 226 VAL A N 1
ATOM 1744 C CA . VAL A 1 226 ? 2.365 -8.489 4.104 1.00 97.12 226 VAL A CA 1
ATOM 1745 C C . VAL A 1 226 ? 2.296 -7.868 2.706 1.00 97.12 226 VAL A C 1
ATOM 1747 O O . VAL A 1 226 ? 1.209 -7.676 2.162 1.00 97.12 226 VAL A O 1
ATOM 1750 N N . ALA A 1 227 ? 3.455 -7.581 2.105 1.00 97.25 227 ALA A N 1
ATOM 1751 C CA . ALA A 1 227 ? 3.529 -6.975 0.780 1.00 97.25 227 ALA A CA 1
ATOM 1752 C C . ALA A 1 227 ? 2.968 -7.909 -0.302 1.00 97.25 227 ALA A C 1
ATOM 1754 O O . ALA A 1 227 ? 2.251 -7.442 -1.188 1.00 97.25 227 ALA A O 1
ATOM 1755 N N . LEU A 1 228 ? 3.249 -9.212 -0.204 1.00 97.69 228 LEU A N 1
ATOM 1756 C CA . LEU A 1 228 ? 2.688 -10.239 -1.081 1.00 97.69 228 LEU A CA 1
ATOM 1757 C C . LEU A 1 228 ? 1.164 -10.307 -0.970 1.00 97.69 228 LEU A C 1
ATOM 1759 O O . LEU A 1 228 ? 0.475 -10.284 -1.986 1.00 97.69 228 LEU A O 1
ATOM 1763 N N . GLY A 1 229 ? 0.636 -10.404 0.254 1.00 97.69 229 GLY A N 1
ATOM 1764 C CA . GLY A 1 229 ? -0.803 -10.520 0.482 1.00 97.69 229 GLY A CA 1
ATOM 1765 C C . GLY A 1 229 ? -1.562 -9.340 -0.124 1.00 97.69 229 GLY A C 1
ATOM 1766 O O . GLY A 1 229 ? -2.535 -9.541 -0.846 1.00 97.69 229 GLY A O 1
ATOM 1767 N N . LEU A 1 230 ? -1.068 -8.117 0.092 1.00 97.94 230 LEU A N 1
ATOM 1768 C CA . LEU A 1 230 ? -1.642 -6.913 -0.510 1.00 97.94 230 LEU A CA 1
ATOM 1769 C C . LEU A 1 230 ? -1.545 -6.916 -2.038 1.00 97.94 230 LEU A C 1
ATOM 1771 O O . LEU A 1 230 ? -2.537 -6.617 -2.693 1.00 97.94 230 LEU A O 1
ATOM 1775 N N . ALA A 1 231 ? -0.399 -7.307 -2.603 1.00 98.12 231 ALA A N 1
ATOM 1776 C CA . ALA A 1 231 ? -0.204 -7.390 -4.050 1.00 98.12 231 ALA A CA 1
ATOM 1777 C C . ALA A 1 231 ? -1.213 -8.326 -4.727 1.00 98.12 231 ALA A C 1
ATOM 1779 O O . ALA A 1 231 ? -1.819 -7.968 -5.735 1.00 98.12 231 ALA A O 1
ATOM 1780 N N . LEU A 1 232 ? -1.419 -9.516 -4.159 1.00 97.81 232 LEU A N 1
ATOM 1781 C CA . LEU A 1 232 ? -2.354 -10.497 -4.706 1.00 97.81 232 LEU A CA 1
ATOM 1782 C C . LEU A 1 232 ? -3.812 -10.065 -4.534 1.00 97.81 232 LEU A C 1
ATOM 1784 O O . LEU A 1 232 ? -4.628 -10.333 -5.409 1.00 97.81 232 LEU A O 1
ATOM 1788 N N . ILE A 1 233 ? -4.145 -9.382 -3.439 1.00 97.00 233 ILE A N 1
ATOM 1789 C CA . ILE A 1 233 ? -5.486 -8.825 -3.239 1.00 97.00 233 ILE A CA 1
ATOM 1790 C C . ILE A 1 233 ? -5.758 -7.670 -4.214 1.00 97.00 233 ILE A C 1
ATOM 1792 O O . ILE A 1 233 ? -6.838 -7.631 -4.794 1.00 97.00 233 ILE A O 1
ATOM 1796 N N . ASP A 1 234 ? -4.800 -6.760 -4.422 1.00 97.19 234 ASP A N 1
ATOM 1797 C CA . ASP A 1 234 ? -4.918 -5.686 -5.420 1.00 97.19 234 ASP A CA 1
ATOM 1798 C C . ASP A 1 234 ? -5.097 -6.260 -6.832 1.00 97.19 234 ASP A C 1
ATOM 1800 O O . ASP A 1 234 ? -5.920 -5.768 -7.605 1.00 97.19 234 ASP A O 1
ATOM 1804 N N . TRP A 1 235 ? -4.378 -7.341 -7.154 1.00 97.44 235 TRP A N 1
ATOM 1805 C CA . TRP A 1 235 ? -4.555 -8.057 -8.414 1.00 97.44 235 TRP A CA 1
ATOM 1806 C C . TRP A 1 235 ? -5.960 -8.646 -8.556 1.00 97.44 235 TRP A C 1
ATOM 1808 O O . TRP A 1 235 ? -6.600 -8.428 -9.581 1.00 97.44 235 TRP A O 1
ATOM 1818 N N . LEU A 1 236 ? -6.459 -9.352 -7.532 1.00 95.56 236 LEU A N 1
ATOM 1819 C CA . LEU A 1 236 ? -7.820 -9.899 -7.530 1.00 95.56 236 LEU A CA 1
ATOM 1820 C C . LEU A 1 236 ? -8.866 -8.795 -7.718 1.00 95.56 236 LEU A C 1
ATOM 1822 O O . LEU A 1 236 ? -9.752 -8.931 -8.557 1.00 95.56 236 LEU A O 1
ATOM 1826 N N . ALA A 1 237 ? -8.721 -7.674 -7.009 1.00 93.12 237 ALA A N 1
ATOM 1827 C CA . ALA A 1 237 ? -9.623 -6.536 -7.149 1.00 93.12 237 ALA A CA 1
ATOM 1828 C C . ALA A 1 237 ? -9.649 -5.985 -8.585 1.00 93.12 237 ALA A C 1
ATOM 1830 O O . ALA A 1 237 ? -10.724 -5.713 -9.119 1.00 93.12 237 ALA A O 1
ATOM 1831 N N . LEU A 1 238 ? -8.480 -5.892 -9.230 1.00 94.12 238 LEU A N 1
ATOM 1832 C CA . LEU A 1 238 ? -8.342 -5.428 -10.610 1.00 94.12 238 LEU A CA 1
ATOM 1833 C C . LEU A 1 238 ? -8.935 -6.401 -11.646 1.00 94.12 238 LEU A C 1
ATOM 1835 O O . LEU A 1 238 ? -9.476 -5.961 -12.663 1.00 94.12 238 LEU A O 1
ATOM 1839 N N . VAL A 1 239 ? -8.796 -7.719 -11.469 1.00 93.38 239 VAL A N 1
ATOM 1840 C CA . VAL A 1 239 ? -9.309 -8.696 -12.454 1.00 93.38 239 VAL A CA 1
ATOM 1841 C C . VAL A 1 239 ? -10.789 -9.011 -12.278 1.00 93.38 239 VAL A C 1
ATOM 1843 O O . VAL A 1 239 ? -11.470 -9.247 -13.275 1.00 93.38 239 VAL A O 1
ATOM 1846 N N . ASP A 1 240 ? -11.294 -8.956 -11.047 1.00 84.94 240 ASP A N 1
ATOM 1847 C CA . ASP A 1 240 ? -12.689 -9.265 -10.729 1.00 84.94 240 ASP A CA 1
ATOM 1848 C C . ASP A 1 240 ? -13.597 -8.016 -10.751 1.00 84.94 240 ASP A C 1
ATOM 1850 O O . ASP A 1 240 ? -14.807 -8.134 -10.555 1.00 84.94 240 ASP A O 1
ATOM 1854 N N . ASN A 1 241 ? -13.041 -6.825 -11.029 1.00 69.25 241 ASN A N 1
ATOM 1855 C CA . ASN A 1 241 ? -13.713 -5.518 -10.934 1.00 69.25 241 ASN A CA 1
ATOM 1856 C C . ASN A 1 241 ? -14.370 -5.289 -9.560 1.00 69.25 241 ASN A C 1
ATOM 1858 O O . ASN A 1 241 ? -15.488 -4.777 -9.466 1.00 69.25 241 ASN A O 1
ATOM 1862 N N . LEU A 1 242 ? -13.691 -5.705 -8.490 1.00 60.50 242 LEU A N 1
ATOM 1863 C CA . LEU A 1 242 ? -14.125 -5.447 -7.119 1.00 60.50 242 LEU A CA 1
ATOM 1864 C C . LEU A 1 242 ? -13.643 -4.039 -6.740 1.00 60.50 242 LEU A C 1
ATOM 1866 O O . LEU A 1 242 ? -12.553 -3.875 -6.188 1.00 60.50 242 LEU A O 1
ATOM 1870 N N . HIS A 1 243 ? -14.423 -3.023 -7.104 1.00 53.81 243 HIS A N 1
ATOM 1871 C CA . HIS A 1 243 ? -14.198 -1.624 -6.730 1.00 53.81 243 HIS A CA 1
ATOM 1872 C C . HIS A 1 243 ? -15.355 -1.108 -5.878 1.00 53.81 243 HIS A C 1
ATOM 1874 O O . HIS A 1 243 ? -16.524 -1.376 -6.242 1.00 53.81 243 HIS A O 1
#

Secondary structure (DSSP, 8-state):
-HHHHHHHHHHHHHHHHHTTPPPPHHHHHHHHHHHHHH--HHHHHHHHHHHHHHHHHGGG---HHHHHHHHHHHHHHHHHS--HHHHHHHHHHHHHHHHHHHHHHHTTEETTTEETT--HHHHHHHHHHHHHHHHHH--HHHHHHHHHHHHHHHHHH-BTTTTBSSS-HHHHHHHHHHHHHHHHHHH-HHHHHH----S---HHHHHHHHHHHHHHHGGG-GGGHHHHHHHHHHHHHHHHT--

Radius of gyration: 17.15 Å; chains: 1; bounding box: 39×39×44 Å